Protein AF-A0A954E2F3-F1 (afdb_monomer_lite)

Structure (mmCIF, N/CA/C/O backbone):
data_AF-A0A954E2F3-F1
#
_entry.id   AF-A0A954E2F3-F1
#
loop_
_atom_site.group_PDB
_atom_site.id
_atom_site.type_symbol
_atom_site.label_atom_id
_atom_site.label_alt_id
_atom_site.label_comp_id
_atom_site.label_asym_id
_atom_site.label_entity_id
_atom_site.label_seq_id
_atom_site.pdbx_PDB_ins_code
_atom_site.Cartn_x
_atom_site.Cartn_y
_atom_site.Cartn_z
_atom_site.occupancy
_atom_site.B_iso_or_equiv
_atom_site.auth_seq_id
_atom_site.auth_comp_id
_atom_site.auth_asym_id
_atom_site.auth_atom_id
_atom_site.pdbx_PDB_model_num
ATOM 1 N N . ASN A 1 1 ? -4.431 -24.318 -11.309 1.00 38.25 1 ASN A N 1
ATOM 2 C CA . ASN A 1 1 ? -3.024 -23.870 -11.314 1.00 38.25 1 ASN A CA 1
ATOM 3 C C . ASN A 1 1 ? -2.974 -22.423 -11.739 1.00 38.25 1 ASN A C 1
ATOM 5 O O . ASN A 1 1 ? -2.945 -22.189 -12.934 1.00 38.25 1 ASN A O 1
ATOM 9 N N . THR A 1 2 ? -3.022 -21.477 -10.806 1.00 46.78 2 THR A N 1
ATOM 10 C CA . THR A 1 2 ? -2.783 -20.052 -11.111 1.00 46.78 2 THR A CA 1
ATOM 11 C C . THR A 1 2 ? -2.118 -19.371 -9.910 1.00 46.78 2 THR A C 1
ATOM 13 O O . THR A 1 2 ? -2.539 -18.308 -9.460 1.00 46.78 2 THR A O 1
ATOM 16 N N . ASN A 1 3 ? -1.080 -20.014 -9.361 1.00 53.41 3 ASN A N 1
ATOM 17 C CA . ASN A 1 3 ? -0.233 -19.412 -8.327 1.00 53.41 3 ASN A CA 1
ATOM 18 C C . ASN A 1 3 ? 0.864 -18.513 -8.918 1.00 53.41 3 ASN A C 1
ATOM 20 O O . ASN A 1 3 ? 1.642 -17.950 -8.164 1.00 53.41 3 ASN A O 1
ATOM 24 N N . ASP A 1 4 ? 0.869 -18.281 -10.227 1.00 68.81 4 ASP A N 1
ATOM 25 C CA . ASP A 1 4 ? 1.948 -17.550 -10.887 1.00 68.81 4 ASP A CA 1
ATOM 26 C C . ASP A 1 4 ? 1.815 -16.028 -10.693 1.00 68.81 4 ASP A C 1
ATOM 28 O O . ASP A 1 4 ? 0.703 -15.500 -10.578 1.00 68.81 4 ASP A O 1
ATOM 32 N N . PHE A 1 5 ? 2.963 -15.349 -10.621 1.00 70.75 5 PHE A N 1
ATOM 33 C CA . PHE A 1 5 ? 3.092 -13.892 -10.566 1.00 70.75 5 PHE A CA 1
ATOM 34 C C . PHE A 1 5 ? 2.837 -13.321 -11.968 1.00 70.75 5 PHE A C 1
ATOM 36 O O . PHE A 1 5 ? 3.522 -13.671 -12.931 1.00 70.75 5 PHE A O 1
ATOM 43 N N . ASN A 1 6 ? 1.845 -12.452 -12.108 1.00 79.75 6 ASN A N 1
ATOM 44 C CA . ASN A 1 6 ? 1.405 -11.914 -13.385 1.00 79.75 6 ASN A CA 1
ATOM 45 C C . ASN A 1 6 ? 2.056 -10.563 -13.643 1.00 79.75 6 ASN A C 1
ATOM 47 O O . ASN A 1 6 ? 1.798 -9.565 -12.967 1.00 79.75 6 ASN A O 1
ATOM 51 N N . VAL A 1 7 ? 2.888 -10.530 -14.670 1.00 83.31 7 VAL A N 1
ATOM 52 C CA . VAL A 1 7 ? 3.682 -9.361 -15.009 1.00 83.31 7 VAL A CA 1
ATOM 53 C C . VAL A 1 7 ? 3.223 -8.796 -16.345 1.00 83.31 7 VAL A C 1
ATOM 55 O O . VAL A 1 7 ? 3.151 -9.513 -17.343 1.00 83.31 7 VAL A O 1
ATOM 58 N N . LEU A 1 8 ? 2.971 -7.489 -16.381 1.00 83.69 8 LEU A N 1
ATOM 59 C CA . LEU A 1 8 ? 2.796 -6.751 -17.624 1.00 83.69 8 LEU A CA 1
ATOM 60 C C . LEU A 1 8 ? 4.116 -6.084 -18.011 1.00 83.69 8 LEU A C 1
ATOM 62 O O . LEU A 1 8 ? 4.654 -5.282 -17.254 1.00 83.69 8 LEU A O 1
ATOM 66 N N . VAL A 1 9 ? 4.609 -6.362 -19.215 1.00 84.19 9 VAL A N 1
ATOM 67 C CA . VAL A 1 9 ? 5.763 -5.662 -19.793 1.00 84.19 9 VAL A CA 1
ATOM 68 C C . VAL A 1 9 ? 5.292 -4.877 -21.007 1.00 84.19 9 VAL A C 1
ATOM 70 O O . VAL A 1 9 ? 4.676 -5.452 -21.906 1.00 84.19 9 VAL A O 1
ATOM 73 N N . PHE A 1 10 ? 5.590 -3.580 -21.068 1.00 77.38 10 PHE A N 1
ATOM 74 C CA . PHE A 1 10 ? 5.336 -2.785 -22.268 1.00 77.38 10 PHE A CA 1
ATOM 75 C C . PHE A 1 10 ? 6.472 -1.795 -22.559 1.00 77.38 10 PHE A C 1
ATOM 77 O O . PHE A 1 10 ? 7.008 -1.139 -21.667 1.00 77.38 10 PHE A O 1
ATOM 84 N N . GLY A 1 11 ? 6.862 -1.711 -23.834 1.00 67.75 11 GLY A N 1
ATOM 85 C CA . GLY A 1 11 ? 7.946 -0.844 -24.304 1.00 67.75 11 GLY A CA 1
ATOM 86 C C . GLY A 1 11 ? 7.536 0.630 -24.344 1.00 67.75 11 GLY A C 1
ATOM 87 O O . GLY A 1 11 ? 6.420 0.958 -24.750 1.00 67.75 11 GLY A O 1
ATOM 88 N N . GLY A 1 12 ? 8.436 1.515 -23.910 1.00 63.62 12 GLY A N 1
ATOM 89 C CA . GLY A 1 12 ? 8.211 2.956 -23.843 1.00 63.62 12 GLY A CA 1
ATOM 90 C C . GLY A 1 12 ? 8.753 3.692 -25.066 1.00 63.62 12 GLY A C 1
ATOM 91 O O . GLY A 1 12 ? 9.952 3.877 -25.196 1.00 63.62 12 GLY A O 1
ATOM 92 N N . ALA A 1 13 ? 7.844 4.149 -25.920 1.00 50.94 13 ALA A N 1
ATOM 93 C CA . ALA A 1 13 ? 7.972 5.393 -26.677 1.00 50.94 13 ALA A CA 1
ATOM 94 C C . ALA A 1 13 ? 6.573 6.023 -26.709 1.00 50.94 13 ALA A C 1
ATOM 96 O O . ALA A 1 13 ? 5.940 6.127 -27.753 1.00 50.94 13 ALA A O 1
ATOM 97 N N . ASN A 1 14 ? 6.013 6.304 -25.532 1.00 51.25 14 ASN A N 1
ATOM 98 C CA . ASN A 1 14 ? 4.706 6.939 -25.420 1.00 51.25 14 ASN A CA 1
ATOM 99 C C . ASN A 1 14 ? 4.812 8.088 -24.427 1.00 51.25 14 ASN A C 1
ATOM 101 O O . ASN A 1 14 ? 4.549 7.926 -23.240 1.00 51.25 14 ASN A O 1
ATOM 105 N N . GLU A 1 15 ? 5.133 9.263 -24.961 1.00 46.91 15 GLU A N 1
ATOM 106 C CA . GLU A 1 15 ? 5.152 10.550 -24.255 1.00 46.91 15 GLU A CA 1
ATOM 107 C C . GLU A 1 15 ? 3.778 10.929 -23.644 1.00 46.91 15 GLU A C 1
ATOM 109 O O . GLU A 1 15 ? 3.671 11.912 -22.917 1.00 46.91 15 GLU A O 1
ATOM 114 N N . TYR A 1 16 ? 2.715 10.151 -23.910 1.00 50.94 16 TYR A N 1
ATOM 115 C CA . TYR A 1 16 ? 1.328 10.481 -23.565 1.00 50.94 16 TYR A CA 1
ATOM 116 C C . TYR A 1 16 ? 0.477 9.269 -23.148 1.00 50.94 16 TYR A C 1
ATOM 118 O O . TYR A 1 16 ? -0.639 9.102 -23.646 1.00 50.94 16 TYR A O 1
ATOM 126 N N . TYR A 1 17 ? 0.939 8.405 -22.237 1.00 59.00 17 TYR A N 1
ATOM 127 C CA . TYR A 1 17 ? -0.017 7.488 -21.601 1.00 59.00 17 TYR A CA 1
ATOM 128 C C . TYR A 1 17 ? -0.727 8.197 -20.439 1.00 59.00 17 TYR A C 1
ATOM 130 O O . TYR A 1 17 ? -0.110 8.723 -19.512 1.00 59.00 17 TYR A O 1
ATOM 138 N N . ASN A 1 18 ? -2.058 8.238 -20.502 1.00 68.56 18 ASN A N 1
ATOM 139 C CA . ASN A 1 18 ? -2.876 8.742 -19.407 1.00 68.56 18 ASN A CA 1
ATOM 140 C C . ASN A 1 18 ? -2.834 7.712 -18.265 1.00 68.56 18 ASN A C 1
ATOM 142 O O . ASN A 1 18 ? -3.425 6.635 -18.380 1.00 68.56 18 ASN A O 1
ATOM 146 N N . ARG A 1 19 ? -2.115 8.041 -17.182 1.00 69.75 19 ARG A N 1
ATOM 147 C CA . ARG A 1 19 ? -1.955 7.184 -15.993 1.00 69.75 19 ARG A CA 1
ATOM 148 C C . ARG A 1 19 ? -3.298 6.713 -15.438 1.00 69.75 19 ARG A C 1
ATOM 150 O O . ARG A 1 19 ? -3.436 5.532 -15.146 1.00 69.75 19 ARG A O 1
ATOM 157 N N . THR A 1 20 ? -4.297 7.592 -15.380 1.00 67.06 20 THR A N 1
ATOM 158 C CA . THR A 1 20 ? -5.649 7.264 -14.910 1.00 67.06 20 THR A CA 1
ATOM 159 C C . THR A 1 20 ? -6.285 6.170 -15.761 1.00 67.06 20 THR A C 1
ATOM 161 O O . THR A 1 20 ? -6.783 5.189 -15.221 1.00 67.06 20 THR A O 1
ATOM 164 N N . ASN A 1 21 ? -6.192 6.270 -17.090 1.00 73.69 21 ASN A N 1
ATOM 165 C CA . ASN A 1 21 ? -6.750 5.254 -17.989 1.00 73.69 21 ASN A CA 1
ATOM 166 C C . ASN A 1 21 ? -6.017 3.912 -17.879 1.00 73.69 21 ASN A C 1
ATOM 168 O O . ASN A 1 21 ? -6.656 2.863 -17.923 1.00 73.69 21 ASN A O 1
ATOM 172 N N . LEU A 1 22 ? -4.686 3.937 -17.733 1.00 74.88 22 LEU A N 1
ATOM 173 C CA . LEU A 1 22 ? -3.906 2.721 -17.504 1.00 74.88 22 LEU A CA 1
ATOM 174 C C . LEU A 1 22 ? -4.331 2.055 -16.191 1.00 74.88 22 LEU A C 1
ATOM 176 O O . LEU A 1 22 ? -4.542 0.848 -16.155 1.00 74.88 22 LEU A O 1
ATOM 180 N N . TYR A 1 23 ? -4.486 2.833 -15.120 1.00 73.25 23 TYR A N 1
ATOM 181 C CA . TYR A 1 23 ? -4.846 2.299 -13.809 1.00 73.25 23 TYR A CA 1
ATOM 182 C C . TYR A 1 23 ? -6.263 1.729 -13.805 1.00 73.25 23 TYR A C 1
ATOM 184 O O . TYR A 1 23 ? -6.451 0.616 -13.323 1.00 73.25 23 TYR A O 1
ATOM 192 N N . GLU A 1 24 ? -7.228 2.435 -14.396 1.00 67.31 24 GLU A N 1
ATOM 193 C CA . GLU A 1 24 ? -8.601 1.944 -14.559 1.00 67.31 24 GLU A CA 1
ATOM 194 C C . GLU A 1 24 ? -8.652 0.647 -15.371 1.00 67.31 24 GLU A C 1
ATOM 196 O O . GLU A 1 24 ? -9.342 -0.293 -14.988 1.00 67.31 24 GLU A O 1
ATOM 201 N N . TRP A 1 25 ? -7.871 0.539 -16.449 1.00 76.69 25 TRP A N 1
ATOM 202 C CA . TRP A 1 25 ? -7.800 -0.696 -17.231 1.00 76.69 25 TRP A CA 1
ATOM 203 C C . TRP A 1 25 ? -7.189 -1.867 -16.443 1.00 76.69 25 TRP A C 1
ATOM 205 O O . TRP A 1 25 ? -7.654 -2.998 -16.561 1.00 76.69 25 TRP A O 1
ATOM 215 N N . MET A 1 26 ? -6.173 -1.612 -15.612 1.00 73.06 26 MET A N 1
ATOM 216 C CA . MET A 1 26 ? -5.510 -2.650 -14.808 1.00 73.06 26 MET A CA 1
ATOM 217 C C . MET A 1 26 ? -6.286 -3.065 -13.554 1.00 73.06 26 MET A C 1
ATOM 219 O O . MET A 1 26 ? -5.936 -4.069 -12.932 1.00 73.06 26 MET A O 1
ATOM 223 N N . LYS A 1 27 ? -7.307 -2.304 -13.154 1.00 67.44 27 LYS A N 1
ATOM 224 C CA . LYS A 1 27 ? -8.058 -2.508 -11.911 1.00 67.44 27 LYS A CA 1
ATOM 225 C C . LYS A 1 27 ? -8.542 -3.950 -11.744 1.00 67.44 27 LYS A C 1
ATOM 227 O O . LYS A 1 27 ? -8.284 -4.555 -10.700 1.00 67.44 27 LYS A O 1
ATOM 232 N N . ASP A 1 28 ? -9.175 -4.482 -12.787 1.00 65.69 28 ASP A N 1
ATOM 233 C CA . ASP A 1 28 ? -9.832 -5.796 -12.792 1.00 65.69 28 ASP A CA 1
ATOM 234 C C . ASP A 1 28 ? -8.958 -6.902 -13.410 1.00 65.69 28 ASP A C 1
ATOM 236 O O . ASP A 1 28 ? -9.393 -8.044 -13.563 1.00 65.69 28 ASP A O 1
ATOM 240 N N . LEU A 1 29 ? -7.717 -6.573 -13.779 1.00 72.69 29 LEU A N 1
ATOM 241 C CA . LEU A 1 29 ? -6.767 -7.537 -14.314 1.00 72.69 29 LEU A CA 1
ATOM 242 C C . LEU A 1 29 ? -5.902 -8.103 -13.182 1.00 72.69 29 LEU A C 1
ATOM 244 O O . LEU A 1 29 ? -5.481 -7.351 -12.294 1.00 72.69 29 LEU A O 1
ATOM 248 N N . PRO A 1 30 ? -5.580 -9.409 -13.216 1.00 73.94 30 PRO A N 1
ATOM 249 C CA . PRO A 1 30 ? -4.632 -10.005 -12.289 1.00 73.94 30 PRO A CA 1
ATOM 250 C C . PRO A 1 30 ? -3.226 -9.577 -12.714 1.00 73.94 30 PRO A C 1
ATOM 252 O O . PRO A 1 30 ? -2.525 -10.338 -13.358 1.00 73.94 30 PRO A O 1
ATOM 255 N N . ILE A 1 31 ? -2.850 -8.321 -12.473 1.00 78.94 31 ILE A N 1
ATOM 256 C CA . ILE A 1 31 ? -1.510 -7.792 -12.752 1.00 78.94 31 ILE A CA 1
ATOM 257 C C . ILE A 1 31 ? -0.865 -7.444 -11.413 1.00 78.94 31 ILE A C 1
ATOM 259 O O . ILE A 1 31 ? -1.336 -6.560 -10.685 1.00 78.94 31 ILE A O 1
ATOM 263 N N . ASP A 1 32 ? 0.217 -8.157 -11.118 1.00 75.00 32 ASP A N 1
ATOM 264 C CA . ASP A 1 32 ? 0.984 -8.085 -9.879 1.00 75.00 32 ASP A CA 1
ATOM 265 C C . ASP A 1 32 ? 2.138 -7.077 -9.977 1.00 75.00 32 ASP A C 1
ATOM 267 O O . ASP A 1 32 ? 2.502 -6.458 -8.983 1.00 75.00 32 ASP A O 1
ATOM 271 N N . ALA A 1 33 ? 2.692 -6.868 -11.174 1.00 82.12 33 ALA A N 1
ATOM 272 C CA . ALA A 1 33 ? 3.745 -5.886 -11.430 1.00 82.12 33 ALA A CA 1
ATOM 273 C C . ALA A 1 33 ? 3.731 -5.408 -12.885 1.00 82.12 33 ALA A C 1
ATOM 275 O O . ALA A 1 33 ? 3.320 -6.133 -13.797 1.00 82.12 33 ALA A O 1
ATOM 276 N N . VAL A 1 34 ? 4.216 -4.187 -13.106 1.00 81.75 34 VAL A N 1
ATOM 277 C CA . VAL A 1 34 ? 4.298 -3.573 -14.432 1.00 81.75 34 VAL A CA 1
ATOM 278 C C . VAL A 1 34 ? 5.715 -3.082 -14.704 1.00 81.75 34 VAL A C 1
ATOM 280 O O . VAL A 1 34 ? 6.250 -2.291 -13.934 1.00 81.75 34 VAL A O 1
ATOM 283 N N . PHE A 1 35 ? 6.299 -3.483 -15.830 1.00 83.25 35 PHE A N 1
ATOM 284 C CA . PHE A 1 35 ? 7.598 -2.998 -16.297 1.00 83.25 35 PHE A CA 1
ATOM 285 C C . PHE A 1 35 ? 7.434 -2.125 -17.534 1.00 83.25 35 PHE A C 1
ATOM 287 O O . PHE A 1 35 ? 6.847 -2.542 -18.537 1.00 83.25 35 PHE A O 1
ATOM 294 N N . ASN A 1 36 ? 7.987 -0.919 -17.458 1.00 78.94 36 ASN A N 1
ATOM 295 C CA . ASN A 1 36 ? 7.998 0.053 -18.533 1.00 78.94 36 ASN A CA 1
ATOM 296 C C . ASN A 1 36 ? 9.434 0.472 -18.879 1.00 78.94 36 ASN A C 1
ATOM 298 O O . ASN A 1 36 ? 10.250 0.690 -17.989 1.00 78.94 36 ASN A O 1
ATOM 302 N N . GLY A 1 37 ? 9.725 0.587 -20.176 1.00 72.81 37 GLY A N 1
ATOM 303 C CA . GLY A 1 37 ? 11.060 0.918 -20.689 1.00 72.81 37 GLY A CA 1
ATOM 304 C C . GLY A 1 37 ? 11.349 2.404 -20.936 1.00 72.81 37 GLY A C 1
ATOM 305 O O . GLY A 1 37 ? 12.390 2.700 -21.515 1.00 72.81 37 GLY A O 1
ATOM 306 N N . ASP A 1 38 ? 10.457 3.337 -20.580 1.00 69.19 38 ASP A N 1
ATOM 307 C CA . ASP A 1 38 ? 10.681 4.776 -20.798 1.00 69.19 38 ASP A CA 1
ATOM 308 C C . ASP A 1 38 ? 11.810 5.294 -19.896 1.00 69.19 38 ASP A C 1
ATOM 310 O O . ASP A 1 38 ? 11.746 5.250 -18.666 1.00 69.19 38 ASP A O 1
ATOM 314 N N . GLY A 1 39 ? 12.869 5.770 -20.545 1.00 53.81 39 GLY A N 1
ATOM 315 C CA . GLY A 1 39 ? 14.128 6.155 -19.932 1.00 53.81 39 GLY A CA 1
ATOM 316 C C . GLY A 1 39 ? 14.271 7.592 -19.475 1.00 53.81 39 GLY A C 1
ATOM 317 O O . GLY A 1 39 ? 15.346 7.984 -19.016 1.00 53.81 39 GLY A O 1
ATOM 318 N N . SER A 1 40 ? 13.209 8.384 -19.580 1.00 54.97 40 SER A N 1
ATOM 319 C CA . SER A 1 40 ? 13.190 9.740 -19.031 1.00 54.97 40 SER A CA 1
ATOM 320 C C . SER A 1 40 ? 13.130 9.756 -17.494 1.00 54.97 40 SER A C 1
ATOM 322 O O . SER A 1 40 ? 13.556 10.733 -16.871 1.00 54.97 40 SER A O 1
ATOM 324 N N . GLN A 1 41 ? 12.676 8.665 -16.862 1.00 53.59 41 GLN A N 1
ATOM 325 C CA . GLN A 1 41 ? 12.594 8.523 -15.405 1.00 53.59 41 GLN A CA 1
ATOM 326 C C . GLN A 1 41 ? 13.730 7.643 -14.877 1.00 53.59 41 GLN A C 1
ATOM 328 O O . GLN A 1 41 ? 13.620 6.427 -14.768 1.00 53.59 41 GLN A O 1
ATOM 333 N N . LYS A 1 42 ? 14.854 8.283 -14.548 1.00 53.09 42 LYS A N 1
ATOM 334 C CA . LYS A 1 42 ? 16.027 7.624 -13.963 1.00 53.09 42 LYS A CA 1
ATOM 335 C C . LYS A 1 42 ? 15.687 7.021 -12.596 1.00 53.09 42 LYS A C 1
ATOM 337 O O . LYS A 1 42 ? 15.271 7.761 -11.715 1.00 53.09 42 LYS A O 1
ATOM 342 N N . HIS A 1 43 ? 15.946 5.724 -12.424 1.00 54.38 43 HIS A N 1
ATOM 343 C CA . HIS A 1 43 ? 16.315 5.066 -11.157 1.00 54.38 43 HIS A CA 1
ATOM 344 C C . HIS A 1 43 ? 15.575 5.524 -9.882 1.00 54.38 43 HIS A C 1
ATOM 346 O O . HIS A 1 43 ? 16.204 5.754 -8.850 1.00 54.38 43 HIS A O 1
ATOM 352 N N . ASN A 1 44 ? 14.252 5.657 -9.947 1.00 60.84 44 ASN A N 1
ATOM 353 C CA . ASN A 1 44 ? 13.422 6.004 -8.796 1.00 60.84 44 ASN A CA 1
ATOM 354 C C . ASN A 1 44 ? 12.772 4.752 -8.193 1.00 60.84 44 ASN A C 1
ATOM 356 O O . ASN A 1 44 ? 12.699 3.702 -8.832 1.00 60.84 44 ASN A O 1
ATOM 360 N N . GLU A 1 45 ? 12.274 4.880 -6.962 1.00 64.38 45 GLU A N 1
ATOM 361 C CA . GLU A 1 45 ? 11.327 3.917 -6.390 1.00 64.38 45 GLU A CA 1
ATOM 362 C C . GLU A 1 45 ? 10.160 3.665 -7.368 1.00 64.38 45 GLU A C 1
ATOM 364 O O . GLU A 1 45 ? 9.746 4.593 -8.075 1.00 64.38 45 GLU A O 1
ATOM 369 N N . PRO A 1 46 ? 9.611 2.437 -7.423 1.00 71.56 46 PRO A N 1
ATOM 370 C CA . PRO A 1 46 ? 8.475 2.134 -8.281 1.00 71.56 46 PRO A CA 1
ATOM 371 C C . PRO A 1 46 ? 7.286 3.030 -7.937 1.00 71.56 46 PRO A C 1
ATOM 373 O O . PRO A 1 46 ? 6.969 3.255 -6.767 1.00 71.56 46 PRO A O 1
ATOM 376 N N . VAL A 1 47 ? 6.581 3.494 -8.967 1.00 73.81 47 VAL A N 1
ATOM 377 C CA . VAL A 1 47 ? 5.303 4.183 -8.773 1.00 73.81 47 VAL A CA 1
ATOM 378 C C . VAL A 1 47 ? 4.266 3.122 -8.442 1.00 73.81 47 VAL A C 1
ATOM 380 O O . VAL A 1 47 ? 4.042 2.210 -9.232 1.00 73.81 47 VAL A O 1
ATOM 383 N N . VAL A 1 48 ? 3.625 3.222 -7.284 1.00 69.25 48 VAL A N 1
ATOM 384 C CA . VAL A 1 48 ? 2.549 2.303 -6.902 1.00 69.25 48 VAL A CA 1
ATOM 385 C C . VAL A 1 48 ? 1.226 2.921 -7.331 1.00 69.25 48 VAL A C 1
ATOM 387 O O . VAL A 1 48 ? 0.925 4.056 -6.970 1.00 69.25 48 VAL A O 1
ATOM 390 N N . ASN A 1 49 ? 0.437 2.205 -8.132 1.00 67.12 49 ASN A N 1
ATOM 391 C CA . ASN A 1 49 ? -0.871 2.712 -8.536 1.00 67.12 49 ASN A CA 1
ATOM 392 C C . ASN A 1 49 ? -1.871 2.701 -7.360 1.00 67.12 49 ASN A C 1
ATOM 394 O O . ASN A 1 49 ? -1.649 2.085 -6.316 1.00 67.12 49 ASN A O 1
ATOM 398 N N . ALA A 1 50 ? -3.032 3.323 -7.572 1.00 60.72 50 ALA A N 1
ATOM 399 C CA . ALA A 1 50 ? -4.141 3.355 -6.614 1.00 60.72 50 ALA A CA 1
ATOM 400 C C . ALA A 1 50 ? -4.579 1.955 -6.116 1.00 60.72 50 ALA A C 1
ATOM 402 O O . ALA A 1 50 ? -5.119 1.810 -5.019 1.00 60.72 50 ALA A O 1
ATOM 403 N N . PHE A 1 51 ? -4.302 0.911 -6.901 1.00 63.09 51 PHE A N 1
ATOM 404 C CA . PHE A 1 51 ? -4.665 -0.475 -6.626 1.00 63.09 51 PHE A CA 1
ATOM 405 C C . PHE A 1 51 ? -3.542 -1.309 -5.985 1.00 63.09 51 PHE A C 1
ATOM 407 O O . PHE A 1 51 ? -3.757 -2.491 -5.721 1.00 63.09 51 PHE A O 1
ATOM 414 N N . GLY A 1 52 ? -2.385 -0.710 -5.686 1.00 65.94 52 GLY A N 1
ATOM 415 C CA . GLY A 1 52 ? -1.247 -1.380 -5.053 1.00 65.94 52 GLY A CA 1
ATOM 416 C C . GLY A 1 52 ? -0.294 -2.090 -6.022 1.00 65.94 52 GLY A C 1
ATOM 417 O O . GLY A 1 52 ? 0.669 -2.701 -5.570 1.00 65.94 52 GLY A O 1
ATOM 418 N N . THR A 1 53 ? -0.519 -2.004 -7.336 1.00 74.19 53 THR A N 1
ATOM 419 C CA . THR A 1 53 ? 0.381 -2.576 -8.346 1.00 74.19 53 THR A CA 1
ATOM 420 C C . THR A 1 53 ? 1.592 -1.651 -8.548 1.00 74.19 53 THR A C 1
ATOM 422 O O . THR A 1 53 ? 1.403 -0.492 -8.940 1.00 74.19 53 THR A O 1
ATOM 425 N N . PRO A 1 54 ? 2.828 -2.127 -8.313 1.00 75.75 54 PRO A N 1
ATOM 426 C CA . PRO A 1 54 ? 4.045 -1.375 -8.585 1.00 75.75 54 PRO A CA 1
ATOM 427 C C . PRO A 1 54 ? 4.326 -1.283 -10.091 1.00 75.75 54 PRO A C 1
ATOM 429 O O . PRO A 1 54 ? 4.166 -2.252 -10.841 1.00 75.75 54 PRO A O 1
ATOM 432 N N . ILE A 1 55 ? 4.790 -0.112 -10.516 1.00 79.94 55 ILE A N 1
ATOM 433 C CA . ILE A 1 55 ? 5.203 0.193 -11.883 1.00 79.94 55 ILE A CA 1
ATOM 434 C C . ILE A 1 55 ? 6.670 0.607 -11.862 1.00 79.94 55 ILE A C 1
ATOM 436 O O . ILE A 1 55 ? 7.037 1.647 -11.308 1.00 79.94 55 ILE A O 1
ATOM 440 N N . PHE A 1 56 ? 7.503 -0.218 -12.483 1.00 79.94 56 PHE A N 1
ATOM 441 C CA . PHE A 1 56 ? 8.938 -0.014 -12.596 1.00 79.94 56 PHE A CA 1
ATOM 442 C C . 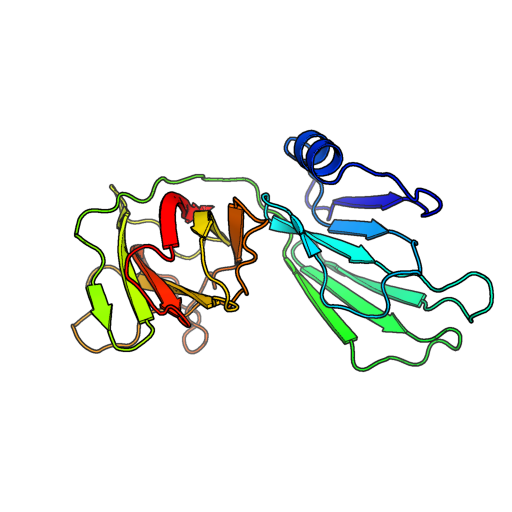PHE A 1 56 ? 9.253 0.649 -13.930 1.00 79.94 56 PHE A C 1
ATOM 444 O O . PHE A 1 56 ? 8.941 0.105 -14.991 1.00 79.94 56 PHE A O 1
ATOM 451 N N . PHE A 1 57 ? 9.913 1.800 -13.868 1.00 77.88 57 PHE A N 1
ATOM 452 C CA . PHE A 1 57 ? 10.467 2.474 -15.037 1.00 77.88 57 PHE A CA 1
ATOM 453 C C . PHE A 1 57 ? 11.931 2.069 -15.160 1.00 77.88 57 PHE A C 1
ATOM 455 O O . PHE A 1 57 ? 12.809 2.601 -14.483 1.00 77.88 57 PHE A O 1
ATOM 462 N N . VAL A 1 58 ? 12.171 1.050 -15.980 1.00 74.38 58 VAL A N 1
ATOM 463 C CA . VAL A 1 58 ? 13.490 0.473 -16.231 1.00 74.38 58 VAL A CA 1
ATOM 464 C C . VAL A 1 58 ? 13.888 0.829 -17.653 1.00 74.38 58 VAL A C 1
ATOM 466 O O . VAL A 1 58 ? 13.798 0.026 -18.578 1.00 74.38 58 VAL A O 1
ATOM 469 N N . GLY A 1 59 ? 14.273 2.086 -17.830 1.00 71.25 59 GLY A N 1
ATOM 470 C CA . GLY A 1 59 ? 14.669 2.639 -19.113 1.00 71.25 59 GLY A CA 1
ATOM 471 C C . GLY A 1 59 ? 15.840 3.593 -18.968 1.00 71.25 59 GLY A C 1
ATOM 472 O O . GLY A 1 59 ? 16.244 3.970 -17.869 1.00 71.25 59 GLY A O 1
ATOM 473 N N . THR A 1 60 ? 16.368 4.021 -20.105 1.00 65.81 60 THR A N 1
ATOM 474 C CA . THR A 1 60 ? 17.341 5.109 -20.186 1.00 65.81 60 THR A CA 1
ATOM 475 C C . THR A 1 60 ? 17.158 5.876 -21.499 1.00 65.81 60 THR A C 1
ATOM 477 O O . THR A 1 60 ? 16.519 5.356 -22.412 1.00 65.81 60 THR A O 1
ATOM 480 N N . ALA A 1 61 ? 17.635 7.120 -21.573 1.00 64.81 61 ALA A N 1
ATOM 481 C CA . ALA A 1 61 ? 17.596 7.906 -22.807 1.00 64.81 61 ALA A CA 1
ATOM 482 C C . ALA A 1 61 ? 18.333 7.183 -23.953 1.00 64.81 61 ALA A C 1
ATOM 484 O O . ALA A 1 61 ? 19.254 6.405 -23.689 1.00 64.81 61 ALA A O 1
ATOM 485 N N . ASP A 1 62 ? 17.938 7.471 -25.200 1.00 61.72 62 ASP A N 1
ATOM 486 C CA . ASP A 1 62 ? 18.360 6.789 -26.442 1.00 61.72 62 ASP A CA 1
ATOM 487 C C . ASP A 1 62 ? 19.888 6.688 -26.665 1.00 61.72 62 ASP A C 1
ATOM 489 O O . ASP A 1 62 ? 20.343 5.947 -27.536 1.00 61.72 62 ASP A O 1
ATOM 493 N N . ASP A 1 63 ? 20.697 7.421 -25.900 1.00 64.31 63 ASP A N 1
ATOM 494 C CA . ASP A 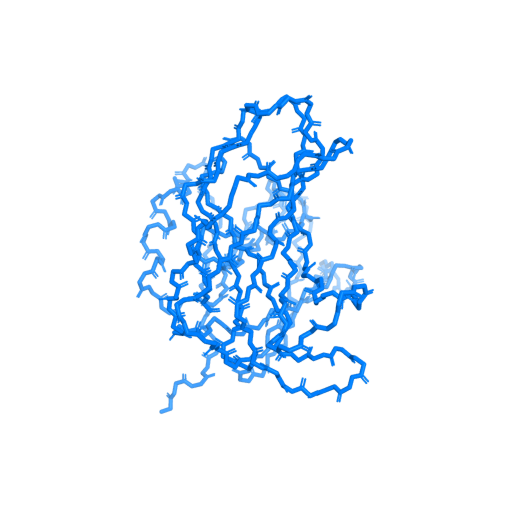1 63 ? 22.154 7.517 -26.020 1.00 64.31 63 ASP A CA 1
ATOM 495 C C . ASP A 1 63 ? 22.941 6.888 -24.854 1.00 64.31 63 ASP A C 1
ATOM 497 O O . ASP A 1 63 ? 24.172 6.965 -24.821 1.00 64.31 63 ASP A O 1
ATOM 501 N N . GLN A 1 64 ? 22.265 6.252 -23.899 1.00 68.75 64 GLN A N 1
ATOM 502 C CA . GLN A 1 64 ? 22.883 5.655 -22.714 1.00 68.75 64 GLN A CA 1
ATOM 503 C C . GLN A 1 64 ? 22.767 4.121 -22.718 1.00 68.75 64 GLN A C 1
ATOM 505 O O . GLN A 1 64 ? 21.798 3.569 -23.241 1.00 68.75 64 GLN A O 1
ATOM 510 N N . PRO A 1 65 ? 23.717 3.401 -22.097 1.00 72.12 65 PRO A N 1
ATOM 511 C CA . PRO A 1 65 ? 23.631 1.951 -21.976 1.00 72.12 65 PRO A CA 1
ATOM 512 C C . PRO A 1 65 ? 22.382 1.517 -21.196 1.00 72.12 65 PRO A C 1
ATOM 514 O O . PRO A 1 65 ? 22.168 1.965 -20.068 1.00 72.12 65 PRO A O 1
ATOM 517 N N . HIS A 1 66 ? 21.572 0.628 -21.779 1.00 74.00 66 HIS A N 1
ATOM 518 C CA . HIS A 1 66 ? 20.347 0.151 -21.136 1.00 74.00 66 HIS A CA 1
ATOM 519 C C . HIS A 1 66 ? 20.656 -0.647 -19.863 1.00 74.00 66 HIS A C 1
ATOM 521 O O . HIS A 1 66 ? 21.450 -1.592 -19.925 1.00 74.00 66 HIS A O 1
ATOM 527 N N . PRO A 1 67 ? 20.037 -0.307 -18.717 1.00 75.62 67 PRO A N 1
ATOM 528 C CA . PRO A 1 67 ? 20.136 -1.143 -17.534 1.00 75.62 67 PRO A CA 1
ATOM 529 C C . PRO A 1 67 ? 19.413 -2.473 -17.772 1.00 75.62 67 PRO A C 1
ATOM 531 O O . PRO A 1 67 ? 18.493 -2.567 -18.588 1.00 75.62 67 PRO A O 1
ATOM 534 N N . LEU A 1 68 ? 19.818 -3.503 -17.037 1.00 77.06 68 LEU A N 1
ATOM 535 C CA . LEU A 1 68 ? 19.158 -4.803 -17.041 1.00 77.06 68 LEU A CA 1
ATOM 536 C C . LEU A 1 68 ? 18.358 -4.949 -15.753 1.00 77.06 68 LEU A C 1
ATOM 538 O O . LEU A 1 68 ? 18.834 -4.598 -14.678 1.00 77.06 68 LEU A O 1
ATOM 542 N N . LEU A 1 69 ? 17.157 -5.510 -15.841 1.00 78.94 69 LEU A N 1
ATOM 543 C CA . LEU A 1 69 ? 16.434 -5.935 -14.653 1.00 78.94 69 LEU A CA 1
ATOM 544 C C . LEU A 1 69 ? 16.632 -7.431 -14.452 1.00 78.94 69 LEU A C 1
ATOM 546 O O . LEU A 1 69 ? 16.214 -8.236 -15.285 1.00 78.94 69 LEU A O 1
ATOM 550 N N . TYR A 1 70 ? 17.262 -7.796 -13.345 1.00 81.25 70 TYR A N 1
ATOM 551 C CA . TYR A 1 70 ? 17.325 -9.174 -12.897 1.00 81.25 70 TYR A CA 1
ATOM 552 C C . TYR A 1 70 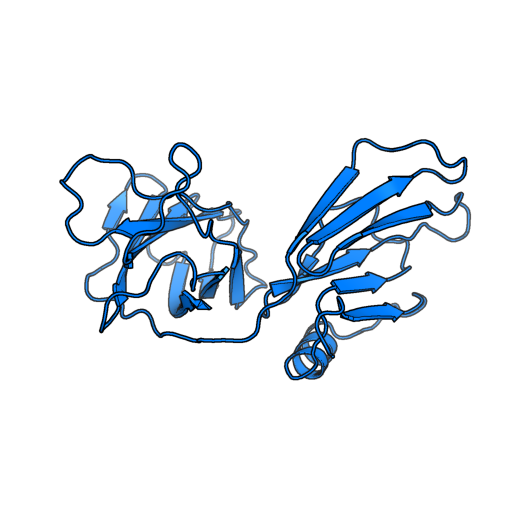? 16.100 -9.479 -12.040 1.00 81.25 70 TYR A C 1
ATOM 554 O O . TYR A 1 70 ? 15.809 -8.751 -11.093 1.00 81.25 70 TYR A O 1
ATOM 562 N N . VAL A 1 71 ? 15.374 -10.533 -12.411 1.00 81.81 71 VAL A N 1
ATOM 563 C CA . VAL A 1 71 ? 14.095 -10.906 -11.807 1.00 81.81 71 VAL A CA 1
ATOM 564 C C . VAL A 1 71 ? 14.206 -12.308 -11.230 1.00 81.81 71 VAL A C 1
ATOM 566 O O . VAL A 1 71 ? 14.444 -13.270 -11.959 1.00 81.81 71 VAL A O 1
ATOM 569 N N . GLU A 1 72 ? 13.987 -12.420 -9.929 1.00 78.00 72 GLU A N 1
ATOM 570 C CA . GLU A 1 72 ? 13.799 -13.677 -9.215 1.00 78.00 72 GLU A CA 1
ATOM 571 C C . GLU A 1 72 ? 12.350 -13.759 -8.761 1.00 78.00 72 GLU A C 1
ATOM 573 O O . GLU A 1 72 ? 11.781 -12.767 -8.308 1.00 78.00 72 GLU A O 1
ATOM 578 N N . TYR A 1 73 ? 11.734 -14.930 -8.884 1.00 72.25 73 TYR A N 1
ATOM 579 C CA . TYR A 1 73 ? 10.365 -15.107 -8.424 1.00 72.25 73 TYR A CA 1
ATOM 580 C C . TYR A 1 73 ? 10.163 -16.460 -7.751 1.00 72.25 73 TYR A C 1
ATOM 582 O O . TYR A 1 73 ? 10.757 -17.470 -8.138 1.00 72.25 73 TYR A O 1
ATOM 590 N N . ASP A 1 74 ? 9.277 -16.456 -6.767 1.00 68.62 74 ASP A N 1
ATOM 591 C CA . ASP A 1 74 ? 8.588 -17.618 -6.230 1.00 68.62 74 ASP A CA 1
ATOM 592 C C . ASP A 1 74 ? 7.060 -17.352 -6.287 1.00 68.62 74 ASP A C 1
ATOM 594 O O . ASP A 1 74 ? 6.638 -16.287 -6.751 1.00 68.62 74 ASP A O 1
ATOM 598 N N . PRO A 1 75 ? 6.194 -18.311 -5.912 1.00 62.97 75 PRO A N 1
ATOM 599 C CA . PRO A 1 75 ? 4.740 -18.129 -5.982 1.00 62.97 75 PRO A CA 1
ATOM 600 C C . PRO A 1 75 ? 4.171 -16.933 -5.195 1.00 62.97 75 PRO A C 1
ATOM 602 O O . PRO A 1 75 ? 3.043 -16.521 -5.463 1.00 62.97 75 PRO A O 1
ATOM 605 N N . GLU A 1 76 ? 4.915 -16.393 -4.230 1.00 58.44 76 GLU A N 1
ATOM 606 C CA . GLU A 1 76 ? 4.489 -15.337 -3.307 1.00 58.44 76 GLU A CA 1
ATOM 607 C C . GLU A 1 76 ? 5.321 -14.057 -3.451 1.00 58.44 76 GLU A C 1
ATOM 609 O O . GLU A 1 76 ? 4.829 -12.980 -3.117 1.00 58.44 76 GLU A O 1
ATOM 614 N N . ILE A 1 77 ? 6.555 -14.144 -3.954 1.00 67.75 77 ILE A N 1
ATOM 615 C CA . ILE A 1 77 ? 7.540 -13.061 -3.959 1.00 67.75 77 ILE A CA 1
ATOM 616 C C . ILE A 1 77 ? 8.131 -12.856 -5.358 1.00 67.75 77 ILE A C 1
ATOM 618 O O . ILE A 1 77 ? 8.575 -13.789 -6.020 1.00 67.75 77 ILE A O 1
ATOM 622 N N . LEU A 1 78 ? 8.221 -11.592 -5.762 1.00 73.94 78 LEU A N 1
ATOM 623 C CA . LEU A 1 78 ? 8.982 -11.083 -6.893 1.00 73.94 78 LEU A CA 1
ATOM 624 C C . LEU A 1 78 ? 10.123 -10.206 -6.365 1.00 73.94 78 LEU A C 1
ATOM 626 O O . LEU A 1 78 ? 9.899 -9.137 -5.799 1.00 73.94 78 LEU A O 1
ATOM 630 N N . SER A 1 79 ? 11.350 -10.666 -6.557 1.00 77.00 79 SER A N 1
ATOM 631 C CA . SER A 1 79 ? 12.595 -9.983 -6.221 1.00 77.00 79 SER A CA 1
ATOM 632 C C . SER A 1 79 ? 13.206 -9.398 -7.493 1.00 77.00 79 SER A C 1
ATOM 634 O O . SER A 1 79 ? 13.302 -10.061 -8.526 1.00 77.00 79 SER A O 1
ATOM 636 N N . LEU A 1 80 ? 13.584 -8.126 -7.441 1.00 79.31 80 LEU A N 1
ATOM 637 C CA . LEU A 1 80 ? 14.019 -7.344 -8.586 1.00 79.31 80 LEU A CA 1
ATOM 638 C C . LEU A 1 80 ? 15.312 -6.629 -8.233 1.00 79.31 80 LEU A C 1
ATOM 640 O O . LEU A 1 80 ? 15.342 -5.823 -7.308 1.00 79.31 80 LEU A O 1
ATOM 644 N N . SER A 1 81 ? 16.364 -6.877 -8.998 1.00 80.12 81 SER A N 1
ATOM 645 C CA . SER A 1 81 ? 17.644 -6.191 -8.852 1.00 80.12 81 SER A CA 1
ATOM 646 C C . SER A 1 81 ? 17.959 -5.458 -10.138 1.00 80.12 81 SER A C 1
ATOM 648 O O . SER A 1 81 ? 17.978 -6.052 -11.218 1.00 80.12 81 SER A O 1
ATOM 650 N N . LEU A 1 82 ? 18.220 -4.160 -10.032 1.00 78.88 82 LEU A N 1
ATOM 651 C CA . LEU A 1 82 ? 18.660 -3.396 -11.184 1.00 78.88 82 LEU A CA 1
ATOM 652 C C . LEU A 1 82 ? 20.160 -3.608 -11.381 1.00 78.88 82 LEU A C 1
ATOM 654 O O . LEU A 1 82 ? 20.959 -3.339 -10.480 1.00 78.88 82 LEU A O 1
ATOM 658 N N . LEU A 1 83 ? 20.536 -4.070 -12.564 1.00 80.62 83 LEU A N 1
ATOM 659 C CA . LEU A 1 83 ? 21.916 -4.186 -12.999 1.00 80.62 83 LEU A CA 1
ATOM 660 C C . LEU A 1 83 ? 22.227 -3.083 -14.015 1.00 80.62 83 LEU A C 1
ATOM 662 O O . LEU A 1 83 ? 21.363 -2.648 -14.781 1.00 80.62 83 LEU A O 1
ATOM 666 N N . ASP A 1 84 ? 23.479 -2.648 -14.056 1.00 76.75 84 ASP A N 1
ATOM 667 C CA . ASP A 1 84 ? 23.963 -1.833 -15.163 1.00 76.75 84 ASP A CA 1
ATOM 668 C C . ASP A 1 84 ? 24.018 -2.646 -16.473 1.00 76.75 84 ASP A C 1
ATOM 670 O O . ASP A 1 84 ? 23.803 -3.861 -16.510 1.00 76.75 84 ASP A O 1
ATOM 674 N N . SER A 1 85 ? 24.338 -1.971 -17.577 1.00 75.81 85 SER A N 1
ATOM 675 C CA . SER A 1 85 ? 24.474 -2.614 -18.893 1.00 75.81 85 SER A CA 1
ATOM 676 C C . SER A 1 85 ? 25.561 -3.701 -18.975 1.00 75.81 85 SER A C 1
ATOM 678 O O . SER A 1 85 ? 25.581 -4.471 -19.933 1.00 75.81 85 SER A O 1
ATOM 680 N N . ALA A 1 86 ? 26.472 -3.764 -17.998 1.00 82.69 86 ALA A N 1
ATOM 681 C CA . ALA A 1 86 ? 27.516 -4.779 -17.887 1.00 82.69 86 ALA A CA 1
ATOM 682 C C . ALA A 1 86 ? 27.114 -5.943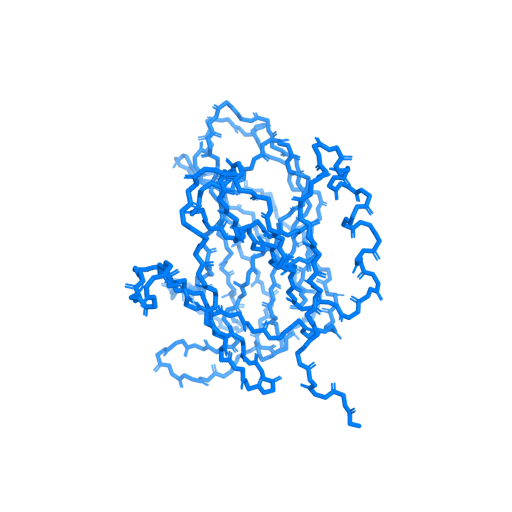 -16.958 1.00 82.69 86 ALA A C 1
ATOM 684 O O . ALA A 1 86 ? 27.882 -6.893 -16.803 1.00 82.69 86 ALA A O 1
ATOM 685 N N . GLY A 1 87 ? 25.916 -5.899 -16.364 1.00 77.50 87 GLY A N 1
ATOM 686 C CA . GLY A 1 87 ? 25.426 -6.901 -15.422 1.00 77.50 87 GLY A CA 1
ATOM 687 C C . GLY A 1 87 ? 25.919 -6.703 -13.985 1.00 77.50 87 GLY A C 1
ATOM 688 O O . GLY A 1 87 ? 25.753 -7.602 -13.162 1.00 77.50 87 GLY A O 1
ATOM 689 N N . THR A 1 88 ? 26.513 -5.555 -13.657 1.00 80.75 88 THR A N 1
ATOM 690 C CA . THR A 1 88 ? 26.898 -5.218 -12.281 1.00 80.75 88 THR A CA 1
ATOM 691 C C . THR A 1 88 ? 25.663 -4.794 -11.502 1.00 80.75 88 THR A C 1
ATOM 693 O O . THR A 1 88 ? 24.935 -3.903 -11.935 1.00 80.75 88 THR A O 1
ATOM 696 N N . ALA A 1 89 ? 25.429 -5.405 -10.340 1.00 73.56 89 ALA A N 1
ATOM 697 C CA . ALA A 1 89 ? 24.319 -5.024 -9.475 1.00 73.56 89 ALA A CA 1
ATOM 698 C C . ALA A 1 89 ? 24.472 -3.583 -8.969 1.00 73.56 89 ALA A C 1
ATOM 700 O O . ALA A 1 89 ? 25.543 -3.188 -8.506 1.00 73.56 89 ALA A O 1
ATOM 701 N N . SER A 1 90 ? 23.388 -2.817 -9.050 1.00 70.12 90 SER A N 1
ATOM 702 C CA . SER A 1 90 ? 23.251 -1.542 -8.347 1.00 70.12 90 SER A CA 1
ATOM 703 C C . SER A 1 90 ? 22.750 -1.761 -6.915 1.00 70.12 90 SER A C 1
ATOM 705 O O . SER A 1 90 ? 22.300 -2.853 -6.567 1.00 70.12 90 SER A O 1
ATOM 707 N N . ASP A 1 91 ? 22.759 -0.703 -6.101 1.00 68.19 91 ASP A N 1
ATOM 708 C CA . ASP A 1 91 ? 22.171 -0.722 -4.752 1.00 68.19 91 ASP A CA 1
ATOM 709 C C . ASP A 1 91 ? 20.626 -0.777 -4.765 1.00 68.19 91 ASP A C 1
ATOM 711 O O . ASP A 1 91 ? 19.996 -0.842 -3.709 1.00 68.19 91 ASP A O 1
ATOM 715 N N . LEU A 1 92 ? 19.996 -0.729 -5.947 1.00 68.50 92 LEU A N 1
ATOM 716 C CA . LEU A 1 92 ? 18.544 -0.755 -6.094 1.00 68.50 92 LEU A CA 1
ATOM 717 C C . LEU A 1 92 ? 18.032 -2.190 -6.205 1.00 68.50 92 LEU A C 1
ATOM 719 O O . LEU A 1 92 ? 18.254 -2.890 -7.199 1.00 68.50 92 LEU A O 1
ATOM 723 N N . HIS A 1 93 ? 17.302 -2.584 -5.167 1.00 70.69 93 HIS A N 1
ATOM 724 C CA . HIS A 1 93 ? 16.681 -3.887 -5.030 1.00 70.69 93 HIS A CA 1
ATOM 725 C C . HIS A 1 93 ? 15.259 -3.734 -4.487 1.00 70.69 93 HIS A C 1
ATOM 727 O O . HIS A 1 93 ? 15.042 -3.058 -3.478 1.00 70.69 93 HIS A O 1
ATOM 733 N N . TRP A 1 94 ? 14.295 -4.379 -5.138 1.00 73.19 94 TRP A N 1
ATOM 734 C CA . TRP A 1 94 ? 12.889 -4.340 -4.760 1.00 73.19 94 TRP A CA 1
ATOM 735 C C . TRP A 1 94 ? 12.351 -5.744 -4.533 1.00 73.19 94 TRP A C 1
ATOM 737 O O . TRP A 1 94 ? 12.577 -6.643 -5.334 1.00 73.19 94 TRP A O 1
ATOM 747 N N . ILE A 1 95 ? 11.593 -5.913 -3.454 1.00 66.44 95 ILE A N 1
ATOM 748 C CA . ILE A 1 95 ? 10.894 -7.156 -3.139 1.00 66.44 95 ILE A CA 1
ATOM 749 C C . ILE A 1 95 ? 9.406 -6.835 -3.081 1.00 66.44 95 ILE A C 1
ATOM 751 O O . ILE A 1 95 ? 8.983 -5.953 -2.328 1.00 66.44 95 ILE A O 1
ATOM 755 N N . HIS A 1 96 ? 8.623 -7.547 -3.881 1.00 68.50 96 HIS A N 1
ATOM 756 C CA . HIS A 1 96 ? 7.183 -7.383 -3.998 1.00 68.50 96 HIS A CA 1
ATOM 757 C C . HIS A 1 96 ? 6.490 -8.702 -3.737 1.00 68.50 96 HIS A C 1
ATOM 759 O O . HIS A 1 96 ? 6.866 -9.725 -4.291 1.00 68.50 96 HIS A O 1
ATOM 765 N N . THR A 1 97 ? 5.462 -8.677 -2.905 1.00 62.59 97 THR A N 1
ATOM 766 C CA . THR A 1 97 ? 4.596 -9.836 -2.727 1.00 62.59 97 THR A CA 1
ATOM 767 C C . THR A 1 97 ? 3.533 -9.859 -3.814 1.00 62.59 97 THR A C 1
ATOM 769 O O . THR A 1 97 ? 3.146 -8.805 -4.329 1.00 62.59 97 THR A O 1
ATOM 772 N N . LYS A 1 98 ? 3.046 -11.050 -4.151 1.00 66.38 98 LYS A N 1
ATOM 773 C CA . LYS A 1 98 ? 1.948 -11.227 -5.098 1.00 66.38 98 LYS A CA 1
ATOM 774 C C . LYS A 1 98 ? 0.739 -10.414 -4.637 1.00 66.38 98 LYS A C 1
ATOM 776 O O . LYS A 1 98 ? 0.458 -10.330 -3.439 1.00 66.38 98 LYS A O 1
ATOM 781 N N . ARG A 1 99 ? 0.029 -9.799 -5.582 1.00 60.72 99 ARG A N 1
ATOM 782 C CA . ARG A 1 99 ? -1.237 -9.122 -5.313 1.00 60.72 99 ARG A CA 1
ATOM 783 C C . ARG A 1 99 ? -2.278 -10.208 -5.064 1.00 60.72 99 ARG A C 1
ATOM 785 O O . ARG A 1 99 ? -2.877 -10.746 -5.992 1.00 60.72 99 ARG A O 1
ATOM 792 N N . GLU A 1 100 ? -2.493 -10.541 -3.799 1.00 56.62 100 GLU A N 1
ATOM 793 C CA . GLU A 1 100 ? -3.673 -11.306 -3.416 1.00 56.62 100 GLU A CA 1
ATOM 794 C C . GLU A 1 100 ? -4.895 -10.389 -3.512 1.00 56.62 100 GLU A C 1
ATOM 796 O O . GLU A 1 100 ? -4.870 -9.227 -3.100 1.00 56.62 100 GLU A O 1
ATOM 801 N N . VAL A 1 101 ? -5.944 -10.874 -4.170 1.00 61.34 101 VAL A N 1
ATOM 802 C CA . VAL A 1 101 ? -7.219 -10.167 -4.251 1.00 61.34 101 VAL A CA 1
ATOM 803 C C . VAL A 1 101 ? -8.178 -10.898 -3.327 1.00 61.34 101 VAL A C 1
ATOM 805 O O . VAL A 1 101 ? -8.674 -11.947 -3.721 1.00 61.34 101 VAL A O 1
ATOM 808 N N . GLU A 1 102 ? -8.369 -10.348 -2.120 1.00 56.09 102 GLU A N 1
ATOM 809 C CA . GLU A 1 102 ? -9.524 -10.419 -1.192 1.00 56.09 102 GLU A CA 1
ATOM 810 C C . GLU A 1 102 ? -9.038 -10.237 0.264 1.00 56.09 102 GLU A C 1
ATOM 812 O O . GLU A 1 102 ? -7.913 -10.636 0.537 1.00 56.09 102 GLU A O 1
ATOM 817 N N . PRO A 1 103 ? -9.843 -9.760 1.242 1.00 55.59 103 PRO A N 1
ATOM 818 C CA . PRO A 1 103 ? -11.143 -9.090 1.196 1.00 55.59 103 PRO A CA 1
ATOM 819 C C . PRO A 1 103 ? -11.041 -7.577 1.467 1.00 55.59 103 PRO A C 1
ATOM 821 O O . PRO A 1 103 ? -10.326 -7.120 2.349 1.00 55.59 103 PRO A O 1
ATOM 824 N N . ILE A 1 104 ? -11.867 -6.796 0.769 1.00 69.81 104 ILE A N 1
ATOM 825 C CA . ILE A 1 104 ? -12.008 -5.355 1.005 1.00 69.81 104 ILE A CA 1
ATOM 826 C C . ILE A 1 104 ? -12.915 -5.147 2.221 1.00 69.81 104 ILE A C 1
ATOM 828 O O . ILE A 1 104 ? -14.136 -5.277 2.105 1.00 69.81 104 ILE A O 1
ATOM 832 N N . VAL A 1 105 ? -12.345 -4.812 3.379 1.00 84.38 105 VAL A N 1
ATOM 833 C CA . VAL A 1 105 ? -13.130 -4.487 4.579 1.00 84.38 105 VAL A CA 1
ATOM 834 C C . VAL A 1 105 ? -13.062 -3.003 4.873 1.00 84.38 105 VAL A C 1
ATOM 836 O O . VAL A 1 105 ? -11.985 -2.429 5.028 1.00 84.38 105 VAL A O 1
ATOM 839 N N . PHE A 1 106 ? -14.238 -2.385 4.950 1.00 87.81 106 PHE A N 1
ATOM 840 C CA . PHE A 1 106 ? -14.368 -0.975 5.272 1.00 87.81 106 PHE A CA 1
ATOM 841 C C . PHE A 1 106 ? -13.941 -0.695 6.714 1.00 87.81 106 PHE A C 1
ATOM 843 O O . PHE A 1 106 ? -14.276 -1.425 7.646 1.00 87.81 106 PHE A O 1
ATOM 850 N N . LEU A 1 107 ? -13.219 0.406 6.876 1.00 88.38 107 LEU A N 1
ATOM 851 C CA . LEU A 1 107 ? -12.809 0.946 8.156 1.00 88.38 107 LEU A CA 1
ATOM 852 C C . LEU A 1 107 ? -13.624 2.207 8.453 1.00 88.38 107 LEU A C 1
ATOM 854 O O . LEU A 1 107 ? -13.463 3.234 7.791 1.00 88.38 107 LEU A O 1
ATOM 858 N N . GLY A 1 108 ? -14.472 2.146 9.476 1.00 87.81 108 GLY A N 1
ATOM 859 C CA . GLY A 1 108 ? -15.253 3.294 9.924 1.00 87.81 108 GLY A CA 1
ATOM 860 C C . GLY A 1 108 ? -14.417 4.246 10.772 1.00 87.81 108 GLY A C 1
ATOM 861 O O . GLY A 1 108 ? -13.772 3.825 11.733 1.00 87.81 108 GLY A O 1
ATOM 862 N N . GLN A 1 109 ? -14.460 5.543 10.472 1.00 87.38 109 GLN A N 1
ATOM 863 C CA . GLN A 1 109 ? -13.967 6.555 11.401 1.00 87.38 109 GLN A CA 1
ATOM 864 C C . GLN A 1 109 ? -14.999 6.738 12.521 1.00 87.38 109 GLN A C 1
ATOM 866 O O . GLN A 1 109 ? -16.085 7.271 12.301 1.00 87.38 109 GLN A O 1
ATOM 871 N N . THR A 1 110 ? -14.673 6.272 13.724 1.00 76.62 110 THR A N 1
ATOM 872 C CA . THR A 1 110 ? -15.606 6.283 14.867 1.00 76.62 110 THR A CA 1
ATOM 873 C C . THR A 1 110 ? -15.388 7.451 15.823 1.00 76.62 110 THR A C 1
ATOM 875 O O . THR A 1 110 ? -16.219 7.687 16.695 1.00 76.62 110 THR A O 1
ATOM 878 N N . GLU A 1 111 ? -14.274 8.172 15.687 1.00 82.12 111 GLU A N 1
ATOM 879 C CA . GLU A 1 111 ? -13.912 9.309 16.538 1.00 82.12 111 GLU A CA 1
ATOM 880 C C . GLU A 1 111 ? -13.308 10.434 15.684 1.00 82.12 111 GLU A C 1
ATOM 882 O O . GLU A 1 111 ? -12.828 10.208 14.568 1.00 82.12 111 GLU A O 1
ATOM 887 N N . ASP A 1 112 ? -13.318 11.658 16.211 1.00 84.75 112 ASP A N 1
ATOM 888 C CA . ASP A 1 112 ? -12.677 12.792 15.547 1.00 84.75 112 ASP A CA 1
ATOM 889 C C . ASP A 1 112 ? -11.154 12.591 15.437 1.00 84.75 112 ASP A C 1
ATOM 891 O O . ASP A 1 112 ? -10.536 12.016 16.342 1.00 84.75 112 ASP A O 1
ATOM 895 N N . PRO A 1 113 ? -10.506 13.110 14.375 1.00 85.81 113 PRO A N 1
ATOM 896 C CA . PRO A 1 113 ? -9.056 13.073 14.265 1.00 85.81 113 PRO A CA 1
ATOM 897 C C . PRO A 1 113 ? -8.392 13.803 15.436 1.00 85.81 113 PRO A C 1
ATOM 899 O O . PRO A 1 113 ? -8.734 14.943 15.763 1.00 85.81 113 PRO A O 1
ATOM 902 N N . ILE A 1 114 ? -7.399 13.160 16.043 1.00 86.19 114 ILE A N 1
ATOM 903 C CA . ILE A 1 114 ? -6.638 13.688 17.173 1.00 86.19 114 ILE A CA 1
ATOM 904 C C . ILE A 1 114 ? -5.398 14.400 16.635 1.00 86.19 114 ILE A C 1
ATOM 906 O O . ILE A 1 114 ? -4.551 13.793 15.982 1.00 86.19 114 ILE A O 1
ATOM 910 N N . LEU A 1 115 ? -5.281 15.693 16.925 1.00 83.81 115 LEU A N 1
ATOM 911 C CA . LEU A 1 115 ? -4.171 16.526 16.468 1.00 83.81 115 LEU A CA 1
ATOM 912 C C . LEU A 1 115 ? -3.029 16.547 17.492 1.00 83.81 115 LEU A C 1
ATOM 914 O O . LEU A 1 115 ? -3.232 16.886 18.658 1.00 83.81 115 LEU A O 1
ATOM 918 N N . TYR A 1 116 ? -1.819 16.249 17.026 1.00 82.19 116 TYR A N 1
ATOM 919 C CA . TYR A 1 116 ? -0.548 16.413 17.736 1.00 82.19 116 TYR A CA 1
ATOM 920 C C . TYR A 1 116 ? 0.382 17.287 16.900 1.00 82.19 116 TYR A C 1
ATOM 922 O O . TYR A 1 116 ? 0.248 17.288 15.690 1.00 82.19 116 TYR A O 1
ATOM 930 N N . ASP A 1 117 ? 1.367 17.971 17.491 1.00 82.44 117 ASP A N 1
ATOM 931 C CA . ASP A 1 117 ? 2.283 18.852 16.741 1.00 82.44 117 ASP A CA 1
ATOM 932 C C . ASP A 1 117 ? 2.807 18.206 15.434 1.00 82.44 117 ASP A C 1
ATOM 934 O O . ASP A 1 117 ? 3.562 17.228 15.459 1.00 82.44 117 ASP A O 1
ATOM 938 N N . LYS A 1 118 ? 2.341 18.732 14.289 1.00 83.69 118 LYS A N 1
ATOM 939 C CA . LYS A 1 118 ? 2.600 18.252 12.916 1.00 83.69 118 LYS A CA 1
ATOM 940 C C . LYS A 1 118 ? 2.213 16.791 12.613 1.00 83.69 118 LYS A C 1
ATOM 942 O O . LYS A 1 118 ? 2.719 16.235 11.633 1.00 83.69 118 LYS A O 1
ATOM 947 N N . ARG A 1 119 ? 1.368 16.132 13.422 1.00 87.38 119 ARG A N 1
ATOM 948 C CA . ARG A 1 119 ? 0.817 14.769 13.192 1.00 87.38 119 ARG A CA 1
ATOM 949 C C . ARG A 1 119 ? -0.678 14.561 13.516 1.00 87.38 119 ARG A C 1
ATOM 951 O O . ARG A 1 119 ? -1.095 14.779 14.651 1.00 87.38 119 ARG A O 1
ATOM 958 N N . ILE A 1 120 ? -1.500 14.203 12.531 1.00 88.88 120 ILE A N 1
ATOM 959 C CA . ILE A 1 120 ? -2.932 13.914 12.711 1.00 88.88 120 ILE A CA 1
ATOM 960 C C . ILE A 1 120 ? -3.077 12.415 12.916 1.00 88.88 120 ILE A C 1
ATOM 962 O O . ILE A 1 120 ? -2.626 11.653 12.068 1.00 88.88 120 ILE A O 1
ATOM 966 N N . ASN A 1 121 ? -3.729 11.990 13.992 1.00 90.12 121 ASN A N 1
ATOM 967 C CA . ASN A 1 121 ? -4.090 10.595 14.213 1.00 90.12 121 ASN A CA 1
ATOM 968 C C . ASN A 1 121 ? -5.580 10.408 13.925 1.00 90.12 121 ASN A C 1
ATOM 970 O O . ASN A 1 121 ? -6.422 11.001 14.591 1.00 90.12 121 ASN A O 1
ATOM 974 N N . ILE A 1 122 ? -5.901 9.555 12.966 1.00 90.88 122 ILE A N 1
ATOM 975 C CA . ILE A 1 122 ? -7.256 9.226 12.540 1.00 90.88 122 ILE A CA 1
ATOM 976 C C . ILE A 1 122 ? -7.538 7.788 12.991 1.00 90.88 122 ILE A C 1
ATOM 978 O O . ILE A 1 122 ? -6.983 6.843 12.420 1.00 90.88 122 ILE A O 1
ATOM 982 N N . PRO A 1 123 ? -8.330 7.599 14.057 1.00 91.12 123 PRO A N 1
ATOM 983 C CA . PRO A 1 123 ? -8.708 6.276 14.527 1.00 91.12 123 PRO A CA 1
ATOM 984 C C . PRO A 1 123 ? -9.790 5.669 13.626 1.00 91.12 123 PRO A C 1
ATOM 986 O O . PRO A 1 123 ? -10.810 6.291 13.337 1.00 91.12 123 PRO A O 1
ATOM 989 N N . LEU A 1 124 ? -9.556 4.430 13.209 1.00 91.50 124 LEU A N 1
ATOM 990 C CA . LEU A 1 124 ? -10.362 3.686 12.253 1.00 91.50 124 LEU A CA 1
ATOM 991 C C . LEU A 1 124 ? -10.712 2.314 12.825 1.00 91.50 124 LEU A C 1
ATOM 993 O O . LEU A 1 124 ? -9.827 1.603 13.295 1.00 91.50 124 LEU A O 1
ATOM 997 N N . THR A 1 125 ? -11.974 1.912 12.768 1.00 90.81 125 THR A N 1
ATOM 998 C CA . THR A 1 125 ? -12.465 0.710 13.453 1.00 90.81 125 THR A CA 1
ATOM 999 C C . THR A 1 125 ? -13.133 -0.243 12.469 1.00 90.81 125 THR A C 1
ATOM 1001 O O . THR A 1 125 ? -13.798 0.188 11.528 1.00 90.81 125 THR A O 1
ATOM 1004 N N . LEU A 1 126 ? -12.941 -1.542 12.689 1.00 88.94 126 LEU A N 1
ATOM 1005 C CA . LEU A 1 126 ? -13.629 -2.611 11.972 1.00 88.94 126 LEU A CA 1
ATOM 1006 C C . LEU A 1 126 ? -14.904 -3.016 12.718 1.00 88.94 126 LEU A C 1
ATOM 1008 O O . LEU A 1 126 ? -14.903 -3.106 13.949 1.00 88.94 126 LEU A O 1
ATOM 1012 N N . ASP A 1 127 ? -15.951 -3.360 11.969 1.00 86.00 127 ASP A N 1
ATOM 1013 C CA . ASP A 1 127 ? -17.191 -3.913 12.534 1.00 86.00 127 ASP A CA 1
ATOM 1014 C C . ASP A 1 127 ? -16.964 -5.275 13.210 1.00 86.00 127 ASP A C 1
ATOM 1016 O O . ASP A 1 127 ? -17.635 -5.625 14.183 1.00 86.00 127 ASP A O 1
ATOM 1020 N N . ALA A 1 128 ? -15.990 -6.041 12.713 1.00 87.44 128 ALA A N 1
ATOM 1021 C CA . ALA A 1 128 ? -15.562 -7.313 13.275 1.00 87.44 128 ALA A CA 1
ATOM 1022 C C . ALA A 1 128 ? -14.033 -7.457 13.185 1.00 87.44 128 ALA A C 1
ATOM 1024 O O . ALA A 1 128 ? -13.438 -6.988 12.213 1.00 87.44 128 ALA A O 1
ATOM 1025 N N . PRO A 1 129 ? -13.379 -8.112 14.163 1.00 89.44 129 PRO A N 1
ATOM 1026 C CA . PRO A 1 129 ? -11.949 -8.363 14.075 1.00 89.44 129 PRO A CA 1
ATOM 1027 C C . PRO A 1 129 ? -11.569 -9.232 12.867 1.00 89.44 129 PRO A C 1
ATOM 1029 O O . PRO A 1 129 ? -12.265 -10.199 12.560 1.00 89.44 129 PRO A O 1
ATOM 1032 N N . ILE A 1 130 ? -10.435 -8.925 12.235 1.00 86.38 130 ILE A N 1
ATOM 1033 C CA . ILE A 1 130 ? -9.857 -9.678 11.108 1.00 86.38 130 ILE A CA 1
ATOM 1034 C C . ILE A 1 130 ? -8.506 -10.242 11.523 1.00 86.38 130 ILE A C 1
ATOM 1036 O O . ILE A 1 130 ? -7.739 -9.584 12.228 1.00 86.38 130 ILE A O 1
ATOM 1040 N N . ARG A 1 131 ? -8.182 -11.457 11.085 1.00 84.31 131 ARG A N 1
ATOM 1041 C CA . ARG A 1 131 ? -6.878 -12.054 11.357 1.00 84.31 131 ARG A CA 1
ATOM 1042 C C . ARG A 1 131 ? -5.786 -11.308 10.591 1.00 84.31 131 ARG A C 1
ATOM 1044 O O . ARG A 1 131 ? -5.924 -11.057 9.407 1.00 84.31 131 ARG A O 1
ATOM 1051 N N . SER A 1 132 ? -4.659 -11.011 11.230 1.00 77.31 132 SER A N 1
ATOM 1052 C CA . SER A 1 132 ? -3.552 -10.271 10.607 1.00 77.31 132 SER A CA 1
ATOM 1053 C C . SER A 1 132 ? -2.955 -10.955 9.376 1.00 77.31 132 SER A C 1
ATOM 1055 O O . SER A 1 132 ? -2.370 -10.276 8.546 1.00 77.31 132 SER A O 1
ATOM 1057 N N . THR A 1 133 ? -3.089 -12.279 9.261 1.00 73.56 133 THR A N 1
ATOM 1058 C CA . THR A 1 133 ? -2.672 -13.046 8.075 1.00 73.56 133 THR A CA 1
ATOM 1059 C C . THR A 1 133 ? -3.510 -12.743 6.846 1.00 73.56 133 THR A C 1
ATOM 1061 O O . THR A 1 133 ? -3.033 -12.963 5.743 1.00 73.56 133 THR A O 1
ATOM 1064 N N . ASP A 1 134 ? -4.713 -12.216 7.053 1.00 76.44 134 ASP A N 1
ATOM 1065 C CA . ASP A 1 134 ? -5.698 -11.935 6.014 1.00 76.44 134 ASP A CA 1
ATOM 1066 C C . ASP A 1 134 ? -5.691 -10.430 5.663 1.00 76.44 134 ASP A C 1
ATOM 1068 O O . ASP A 1 134 ? -6.615 -9.931 5.030 1.00 76.44 134 ASP A O 1
ATOM 1072 N N . ILE A 1 135 ? -4.689 -9.678 6.152 1.00 77.19 135 ILE A N 1
ATOM 1073 C CA . ILE A 1 135 ? -4.508 -8.242 5.904 1.00 77.19 135 ILE A CA 1
ATOM 1074 C C . ILE A 1 135 ? -3.197 -8.043 5.143 1.00 77.19 135 ILE A C 1
ATOM 1076 O O . ILE A 1 135 ? -2.101 -8.202 5.687 1.00 77.19 135 ILE A O 1
ATOM 1080 N N . HIS A 1 136 ? -3.312 -7.643 3.888 1.00 70.50 136 HIS A N 1
ATOM 1081 C CA . HIS A 1 136 ? -2.222 -7.413 2.947 1.00 70.50 136 HIS A CA 1
ATOM 1082 C C . HIS A 1 136 ? -1.881 -5.922 2.837 1.00 70.50 136 HIS A C 1
ATOM 1084 O O . HIS A 1 136 ? -0.720 -5.551 2.622 1.00 70.50 136 HIS A O 1
ATOM 1090 N N . GLY A 1 137 ? -2.854 -5.038 3.053 1.00 75.81 137 GLY A N 1
ATOM 1091 C CA . GLY A 1 137 ? -2.619 -3.605 3.089 1.00 75.81 137 GLY A CA 1
ATOM 1092 C C . GLY A 1 137 ? -3.775 -2.763 3.616 1.00 75.81 137 GLY A C 1
ATOM 1093 O O . GLY A 1 137 ? -4.848 -3.238 3.972 1.00 75.81 137 GLY A O 1
ATOM 1094 N N . LEU A 1 138 ? -3.524 -1.456 3.653 1.00 80.31 138 LEU A N 1
ATOM 1095 C CA . LEU A 1 138 ? -4.510 -0.411 3.885 1.00 80.31 138 LEU A CA 1
ATOM 1096 C C . LEU A 1 138 ? -4.581 0.471 2.641 1.00 80.31 138 LEU A C 1
ATOM 1098 O O . LEU A 1 138 ? -3.600 1.118 2.277 1.00 80.31 138 LEU A O 1
ATOM 1102 N N . ARG A 1 139 ? -5.753 0.551 2.025 1.00 80.25 139 ARG A N 1
ATOM 1103 C CA . ARG A 1 139 ? -6.061 1.523 0.982 1.00 80.25 139 ARG A CA 1
ATOM 1104 C C . ARG A 1 139 ? -6.826 2.686 1.589 1.00 80.25 139 ARG A C 1
ATOM 1106 O O . ARG A 1 139 ? -7.824 2.470 2.269 1.00 80.25 139 ARG A O 1
ATOM 1113 N N . ILE A 1 140 ? -6.387 3.908 1.326 1.00 83.62 140 ILE A N 1
ATOM 1114 C CA . ILE A 1 140 ? -7.088 5.122 1.747 1.00 83.62 140 ILE A CA 1
ATOM 1115 C C . ILE A 1 140 ? -7.414 5.982 0.537 1.00 83.62 140 ILE A C 1
ATOM 1117 O O . ILE A 1 140 ? -6.581 6.146 -0.353 1.00 83.62 140 ILE A O 1
ATOM 1121 N N . ARG A 1 141 ? -8.622 6.535 0.521 1.00 83.94 141 ARG A N 1
ATOM 1122 C CA . ARG A 1 141 ? -9.014 7.633 -0.359 1.00 83.94 141 ARG A CA 1
ATOM 1123 C C . ARG A 1 141 ? -8.993 8.910 0.460 1.00 83.94 141 ARG A C 1
ATOM 1125 O O . ARG A 1 141 ? -9.553 8.937 1.559 1.00 83.94 141 ARG A O 1
ATOM 1132 N N . PHE A 1 142 ? -8.351 9.948 -0.048 1.00 85.50 142 PHE A N 1
ATOM 1133 C CA . PHE A 1 142 ? -8.142 11.181 0.697 1.00 85.50 142 PHE A CA 1
ATOM 1134 C C . PHE A 1 142 ? -8.100 12.392 -0.229 1.00 85.50 142 PHE A C 1
ATOM 1136 O O . PHE A 1 142 ? -7.933 12.263 -1.437 1.00 85.50 142 PHE A O 1
ATOM 1143 N N . GLU A 1 143 ? -8.224 13.566 0.373 1.00 85.69 143 GLU A N 1
ATOM 1144 C CA . GLU A 1 143 ? -7.874 14.843 -0.236 1.00 85.69 143 GLU A CA 1
ATOM 1145 C C . GLU A 1 143 ? -6.766 15.472 0.601 1.00 85.69 143 GLU A C 1
ATOM 1147 O O . GLU A 1 143 ? -6.886 15.571 1.823 1.00 85.69 143 GLU A O 1
ATOM 1152 N N . ALA A 1 144 ? -5.671 15.865 -0.044 1.00 82.56 144 ALA A N 1
ATOM 1153 C CA . ALA A 1 144 ? -4.595 16.606 0.593 1.00 82.56 144 ALA A CA 1
ATOM 1154 C C . ALA A 1 144 ? -4.494 17.987 -0.050 1.00 82.56 144 ALA A C 1
ATOM 1156 O O . ALA A 1 144 ? -4.404 18.120 -1.269 1.00 82.56 144 ALA A O 1
ATOM 1157 N N . ASN A 1 145 ? -4.512 19.019 0.784 1.00 79.62 145 ASN A N 1
ATOM 1158 C CA . ASN A 1 145 ? -4.327 20.399 0.367 1.00 79.62 145 ASN A CA 1
ATOM 1159 C C . ASN A 1 145 ? -3.189 21.008 1.180 1.00 79.62 145 ASN A C 1
ATOM 1161 O O . ASN A 1 145 ? -3.394 21.895 2.005 1.00 79.62 145 ASN A O 1
ATOM 1165 N N . SER A 1 146 ? -1.983 20.475 0.983 1.00 73.75 146 SER A N 1
ATOM 1166 C CA . SER A 1 146 ? -0.796 20.940 1.691 1.00 73.75 146 SER A CA 1
ATOM 1167 C C . SER A 1 146 ? 0.270 21.421 0.720 1.00 73.75 146 SER A C 1
ATOM 1169 O O . SER A 1 146 ? 0.530 20.805 -0.309 1.00 73.75 146 SER A O 1
ATOM 1171 N N . SER A 1 147 ? 0.931 22.532 1.047 1.00 70.25 147 SER A N 1
ATOM 1172 C CA . SER A 1 147 ? 2.111 22.981 0.291 1.00 70.25 147 SER A CA 1
ATOM 1173 C C . SER A 1 147 ? 3.369 22.174 0.629 1.00 70.25 147 SER A C 1
ATOM 1175 O O . SER A 1 147 ? 4.412 22.366 0.002 1.00 70.25 147 SER A O 1
ATOM 1177 N N . THR A 1 148 ? 3.282 21.273 1.609 1.00 71.12 148 THR A N 1
ATOM 1178 C CA . THR A 1 148 ? 4.376 20.409 2.038 1.00 71.12 148 THR A CA 1
ATOM 1179 C C . THR A 1 148 ? 4.049 18.943 1.818 1.00 71.12 148 THR A C 1
ATOM 1181 O O . THR A 1 148 ? 2.898 18.519 1.746 1.00 71.12 148 THR A O 1
ATOM 1184 N N . GLN A 1 149 ? 5.108 18.151 1.685 1.00 74.12 149 GLN A N 1
ATOM 1185 C CA . GLN A 1 149 ? 4.985 16.715 1.522 1.00 74.12 149 GLN A CA 1
ATOM 1186 C C . GLN A 1 149 ? 4.490 16.090 2.830 1.00 74.12 149 GLN A C 1
ATOM 1188 O O . GLN A 1 149 ? 5.185 16.123 3.850 1.00 74.12 149 GLN A O 1
ATOM 1193 N N . LEU A 1 150 ? 3.300 15.495 2.794 1.00 79.31 150 LEU A N 1
ATOM 1194 C CA . LEU A 1 150 ? 2.757 14.754 3.925 1.00 79.31 150 LEU A CA 1
ATOM 1195 C C . LEU A 1 150 ? 3.273 13.312 3.908 1.00 79.31 150 LEU A C 1
ATOM 1197 O O . LEU A 1 150 ? 3.644 12.765 2.869 1.00 79.31 150 LEU A O 1
ATOM 1201 N N . THR A 1 151 ? 3.304 12.675 5.074 1.00 80.75 151 THR A N 1
ATOM 1202 C CA . THR A 1 151 ? 3.687 11.265 5.222 1.00 80.75 151 THR A CA 1
ATOM 1203 C C . THR A 1 151 ? 2.610 10.499 5.974 1.00 80.75 151 THR A C 1
ATOM 1205 O O . THR A 1 151 ? 2.272 10.873 7.097 1.00 80.75 151 THR A O 1
ATOM 1208 N N . ALA A 1 152 ? 2.118 9.406 5.397 1.00 82.38 152 ALA A N 1
ATOM 1209 C CA . ALA A 1 152 ? 1.121 8.541 6.019 1.00 82.38 152 ALA A CA 1
ATOM 1210 C C . ALA A 1 152 ? 1.751 7.300 6.673 1.00 82.38 152 ALA A C 1
ATOM 1212 O O . ALA A 1 152 ? 2.680 6.697 6.132 1.00 82.38 152 ALA A O 1
ATOM 1213 N N . TYR A 1 153 ? 1.206 6.900 7.824 1.00 83.25 153 TYR A N 1
ATOM 1214 C CA . TYR A 1 153 ? 1.516 5.659 8.539 1.00 83.25 153 TYR A CA 1
ATOM 1215 C C . TYR A 1 153 ? 0.217 4.993 8.982 1.00 83.25 153 TYR A C 1
ATOM 1217 O O . TYR A 1 153 ? -0.688 5.682 9.427 1.00 83.25 153 TYR A O 1
ATOM 1225 N N . ALA A 1 154 ? 0.145 3.668 8.979 1.00 84.12 154 ALA A N 1
ATOM 1226 C CA . ALA A 1 154 ? -0.927 2.934 9.645 1.00 84.12 154 ALA A CA 1
ATOM 1227 C C . ALA A 1 154 ? -0.370 2.128 10.818 1.00 84.12 154 ALA A C 1
ATOM 1229 O O . ALA A 1 154 ? 0.699 1.515 10.714 1.00 84.12 154 ALA A O 1
ATOM 1230 N N . PHE A 1 155 ? -1.108 2.124 11.923 1.00 84.19 155 PHE A N 1
ATOM 1231 C CA . PHE A 1 155 ? -0.842 1.289 13.086 1.00 84.19 155 PHE A CA 1
ATOM 1232 C C . PHE A 1 155 ? -1.988 0.306 13.278 1.00 84.19 155 PHE A C 1
ATOM 1234 O O . PHE A 1 155 ? -3.091 0.729 13.607 1.00 84.19 155 PHE A O 1
ATOM 1241 N N . LEU A 1 156 ? -1.733 -0.990 13.104 1.00 84.06 156 LEU A N 1
ATOM 1242 C CA . LEU A 1 156 ? -2.737 -2.025 13.352 1.00 84.06 156 LEU A CA 1
ATOM 1243 C C . LEU A 1 156 ? -2.760 -2.350 14.849 1.00 84.06 156 LEU A C 1
ATOM 1245 O O . LEU A 1 156 ? -1.725 -2.675 15.446 1.00 84.06 156 LEU A O 1
ATOM 1249 N N . GLU A 1 157 ? -3.934 -2.248 15.465 1.00 84.94 157 GLU A N 1
ATOM 1250 C CA . GLU A 1 157 ? -4.149 -2.502 16.886 1.00 84.94 157 GLU A CA 1
ATOM 1251 C C . GLU A 1 157 ? -4.796 -3.887 17.085 1.00 84.94 157 GLU A C 1
ATOM 1253 O O . GLU A 1 157 ? -5.937 -4.104 16.658 1.00 84.94 157 GLU A O 1
ATOM 1258 N N . PRO A 1 158 ? -4.091 -4.841 17.728 1.00 80.94 158 PRO A N 1
ATOM 1259 C CA . PRO A 1 158 ? -4.667 -6.141 18.040 1.00 80.94 158 PRO A CA 1
ATOM 1260 C C . PRO A 1 158 ? -5.770 -6.047 19.103 1.00 80.94 158 PRO A C 1
ATOM 1262 O O . PRO A 1 158 ? -5.703 -5.218 20.016 1.00 80.94 158 PRO A O 1
ATOM 1265 N N . VAL A 1 159 ? -6.743 -6.955 19.027 1.00 82.44 159 VAL A N 1
ATOM 1266 C CA . VAL A 1 159 ? -7.778 -7.150 20.049 1.00 82.44 159 VAL A CA 1
ATOM 1267 C C . VAL A 1 159 ? -7.119 -7.416 21.404 1.00 82.44 159 VAL A C 1
ATOM 1269 O O . VAL A 1 159 ? -6.200 -8.227 21.520 1.00 82.44 159 VAL A O 1
ATOM 1272 N N . GLY A 1 160 ? -7.593 -6.722 22.441 1.00 74.56 160 GLY A N 1
ATOM 1273 C CA . GLY A 1 160 ? -7.090 -6.879 23.808 1.00 74.56 160 GLY A CA 1
ATOM 1274 C C . GLY A 1 160 ? -5.747 -6.197 24.088 1.00 74.56 160 GLY A C 1
ATOM 1275 O O . GLY A 1 160 ? -5.158 -6.453 25.136 1.00 74.56 160 GLY A O 1
ATOM 1276 N N . ARG A 1 161 ? -5.253 -5.331 23.189 1.00 71.81 161 ARG A N 1
ATOM 1277 C CA . ARG A 1 161 ? -4.046 -4.526 23.429 1.00 71.81 161 ARG A CA 1
ATOM 1278 C C . ARG A 1 161 ? -4.203 -3.633 24.659 1.00 71.81 161 ARG A C 1
ATOM 1280 O O . ARG A 1 161 ? -5.159 -2.867 24.777 1.00 71.81 161 ARG A O 1
ATOM 1287 N N . THR A 1 162 ? -3.204 -3.678 25.532 1.00 59.59 162 THR A N 1
ATOM 1288 C CA . THR A 1 162 ? -3.075 -2.780 26.679 1.00 59.59 162 THR A CA 1
ATOM 1289 C C . THR A 1 162 ? -2.549 -1.407 26.255 1.00 59.59 162 THR A C 1
ATOM 1291 O O . THR A 1 162 ? -1.703 -1.283 25.364 1.00 59.59 162 THR A O 1
ATOM 1294 N N . GLN A 1 163 ? -3.039 -0.351 26.905 1.00 55.31 163 GLN A N 1
ATOM 1295 C CA . GLN A 1 163 ? -2.632 1.029 26.639 1.00 55.31 163 GLN A CA 1
ATOM 1296 C C . GLN A 1 163 ? -1.108 1.189 26.840 1.00 55.31 163 GLN A C 1
ATOM 1298 O O . GLN A 1 163 ? -0.592 0.889 27.913 1.00 55.31 163 GLN A O 1
ATOM 1303 N N . GLY A 1 164 ? -0.382 1.641 25.809 1.00 52.50 164 GLY A N 1
ATOM 1304 C CA . GLY A 1 164 ? 1.073 1.873 25.857 1.00 52.50 164 GLY A CA 1
ATOM 1305 C C . GLY A 1 164 ? 1.950 0.813 25.179 1.00 52.50 164 GLY A C 1
ATOM 1306 O O . GLY A 1 164 ? 3.113 1.093 24.893 1.00 52.50 164 GLY A O 1
ATOM 1307 N N . GLU A 1 165 ? 1.420 -0.363 24.832 1.00 55.47 165 GLU A N 1
ATOM 1308 C CA . GLU A 1 165 ? 2.134 -1.276 23.926 1.00 55.47 165 GLU A CA 1
ATOM 1309 C C . GLU A 1 165 ? 2.195 -0.650 22.530 1.00 55.47 165 GLU A C 1
ATOM 1311 O O . GLU A 1 165 ? 1.189 -0.083 22.121 1.00 55.47 165 GLU A O 1
ATOM 1316 N N . PRO A 1 166 ? 3.298 -0.697 21.769 1.00 51.38 166 PRO A N 1
ATOM 1317 C CA . PRO A 1 166 ? 3.315 -0.176 20.403 1.00 51.38 166 PRO A CA 1
ATOM 1318 C C . PRO A 1 166 ? 2.430 -1.037 19.482 1.00 51.38 166 PRO A C 1
ATOM 1320 O O . PRO A 1 166 ? 2.546 -2.260 19.470 1.00 51.38 166 PRO A O 1
ATOM 1323 N N . GLY A 1 167 ? 1.538 -0.400 18.714 1.00 58.56 167 GLY A N 1
ATOM 1324 C CA . GLY A 1 167 ? 0.815 -1.059 17.618 1.00 58.56 167 GLY A CA 1
ATOM 1325 C C . GLY A 1 167 ? 1.766 -1.434 16.478 1.00 58.56 167 GLY A C 1
ATOM 1326 O O . GLY A 1 167 ? 2.911 -0.972 16.441 1.00 58.56 167 GLY A O 1
ATOM 1327 N N . PHE A 1 168 ? 1.317 -2.260 15.531 1.00 68.06 168 PHE A N 1
ATOM 1328 C CA . PHE A 1 168 ? 2.165 -2.650 14.398 1.00 68.06 168 PHE A CA 1
ATOM 1329 C C . PHE A 1 168 ? 2.257 -1.510 13.408 1.00 68.06 168 PHE A C 1
ATOM 1331 O O . PHE A 1 168 ? 1.282 -1.190 12.736 1.00 68.06 168 PHE A O 1
ATOM 1338 N N . ARG A 1 169 ? 3.435 -0.890 13.348 1.00 63.75 169 ARG A N 1
ATOM 1339 C CA . ARG A 1 169 ? 3.721 0.188 12.412 1.00 63.75 169 ARG A CA 1
ATOM 1340 C C . ARG A 1 169 ? 3.927 -0.382 11.014 1.00 63.75 169 ARG A C 1
ATOM 1342 O O . ARG A 1 169 ? 4.778 -1.246 10.819 1.00 63.75 169 ARG A O 1
ATOM 1349 N N . THR A 1 170 ? 3.191 0.167 10.061 1.00 62.94 170 THR A N 1
ATOM 1350 C CA . THR A 1 170 ? 3.359 -0.123 8.641 1.00 62.94 170 THR A CA 1
ATOM 1351 C C . THR A 1 170 ? 4.418 0.756 7.951 1.00 62.94 170 THR A C 1
ATOM 1353 O O . THR A 1 170 ? 4.979 1.671 8.571 1.00 62.94 170 THR A O 1
ATOM 1356 N N . ARG A 1 171 ? 4.689 0.486 6.662 1.00 60.41 171 ARG A N 1
ATOM 1357 C CA . ARG A 1 171 ? 5.544 1.311 5.783 1.00 60.41 171 ARG A CA 1
ATOM 1358 C C . ARG A 1 171 ? 5.009 2.749 5.695 1.00 60.41 171 ARG A C 1
ATOM 1360 O O . ARG A 1 171 ? 3.815 2.994 5.829 1.00 60.41 171 ARG A O 1
ATOM 1367 N N . TYR A 1 172 ? 5.907 3.708 5.496 1.00 62.41 172 TYR A N 1
ATOM 1368 C CA . TYR A 1 172 ? 5.530 5.093 5.225 1.00 62.41 172 TYR A CA 1
ATOM 1369 C C . TYR A 1 172 ? 5.334 5.297 3.723 1.00 62.41 172 TYR A C 1
ATOM 1371 O O . TYR A 1 172 ? 6.074 4.719 2.928 1.00 62.41 172 TYR A O 1
ATOM 1379 N N . SER A 1 173 ? 4.382 6.144 3.347 1.00 60.31 173 SER A N 1
ATOM 1380 C CA . SER A 1 173 ? 4.320 6.690 1.992 1.00 60.31 173 SER A CA 1
ATOM 1381 C C . SER A 1 173 ? 4.203 8.199 2.043 1.00 60.31 173 SER A C 1
ATOM 1383 O O . SER A 1 173 ? 3.591 8.753 2.962 1.00 60.31 173 SER A O 1
ATOM 1385 N N . PHE A 1 174 ? 4.801 8.849 1.054 1.00 64.38 174 PHE A N 1
ATOM 1386 C CA . PHE A 1 174 ? 4.565 10.258 0.805 1.00 64.38 174 PHE A CA 1
ATOM 1387 C C . PHE A 1 174 ? 3.197 10.421 0.154 1.00 64.38 174 PHE A C 1
ATOM 1389 O O . PHE A 1 174 ? 2.817 9.597 -0.673 1.00 64.38 174 PHE A O 1
ATOM 1396 N N . LEU A 1 175 ? 2.466 11.454 0.559 1.00 65.44 175 LEU A N 1
ATOM 1397 C CA . LEU A 1 175 ? 1.230 11.852 -0.101 1.00 65.44 175 LEU A CA 1
ATOM 1398 C C . LEU A 1 175 ? 1.558 12.983 -1.071 1.00 65.44 175 LEU A C 1
ATOM 1400 O O . LEU A 1 175 ? 2.179 13.976 -0.678 1.00 65.44 175 LEU A O 1
ATOM 1404 N N . SER A 1 176 ? 1.137 12.824 -2.318 1.00 62.50 176 SER A N 1
ATOM 1405 C CA . SER A 1 176 ? 1.085 13.903 -3.299 1.00 62.50 176 SER A CA 1
ATOM 1406 C C . SER A 1 176 ? -0.313 14.523 -3.312 1.00 62.50 176 SER A C 1
ATOM 1408 O O . SER A 1 176 ? -1.299 13.805 -3.181 1.00 62.50 176 SER A O 1
ATOM 1410 N N . ASN A 1 177 ? -0.420 15.838 -3.527 1.00 62.81 177 ASN A N 1
ATOM 1411 C CA . ASN A 1 177 ? -1.722 16.489 -3.740 1.00 62.81 177 ASN A CA 1
ATOM 1412 C C . ASN A 1 177 ? -2.423 16.000 -5.020 1.00 62.81 177 ASN A C 1
ATOM 1414 O O . ASN A 1 177 ? -3.632 16.154 -5.152 1.00 62.81 177 ASN A O 1
ATOM 1418 N N . ASP A 1 178 ? -1.668 15.418 -5.955 1.00 61.66 178 ASP A N 1
ATOM 1419 C CA . ASP A 1 178 ? -2.204 14.861 -7.200 1.00 61.66 178 ASP A CA 1
ATOM 1420 C C . ASP A 1 178 ? -2.747 13.429 -7.016 1.00 61.66 178 ASP A C 1
ATOM 1422 O O . ASP A 1 178 ? -3.270 12.832 -7.958 1.00 61.66 178 ASP A O 1
ATOM 1426 N N . GLU A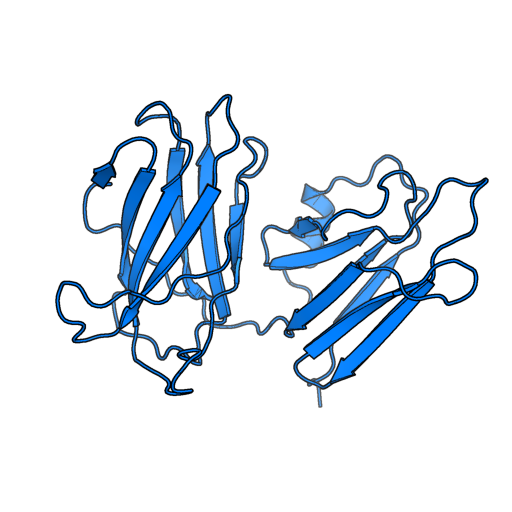 1 179 ? -2.585 12.840 -5.826 1.00 60.50 179 GLU A N 1
ATOM 1427 C CA . GLU A 1 179 ? -3.038 11.488 -5.506 1.00 60.50 179 GLU A CA 1
ATOM 1428 C C . GLU A 1 179 ? -4.324 11.534 -4.677 1.00 60.50 179 GLU A C 1
ATOM 1430 O O . GLU A 1 179 ? -4.349 12.055 -3.569 1.00 60.50 179 GLU A O 1
ATOM 1435 N N . GLU A 1 180 ? -5.393 10.925 -5.190 1.00 67.88 180 GLU A N 1
ATOM 1436 C CA . GLU A 1 180 ? -6.658 10.763 -4.452 1.00 67.88 180 GLU A CA 1
ATOM 1437 C C . GLU A 1 180 ? -6.717 9.439 -3.673 1.00 67.88 180 GLU A C 1
ATOM 1439 O O . GLU A 1 180 ? -7.631 9.201 -2.880 1.00 67.88 180 GLU A O 1
ATOM 1444 N N . MET A 1 181 ? -5.774 8.527 -3.930 1.00 68.75 181 MET A N 1
ATOM 1445 C CA . MET A 1 181 ? -5.780 7.177 -3.378 1.00 68.75 181 MET A CA 1
ATOM 1446 C C . MET A 1 181 ? -4.367 6.670 -3.112 1.00 68.75 181 MET A C 1
ATOM 1448 O O . MET A 1 181 ? -3.498 6.744 -3.975 1.00 68.75 181 MET A O 1
ATOM 1452 N N . LEU A 1 182 ? -4.170 6.085 -1.932 1.00 72.50 182 LEU A N 1
ATOM 1453 C CA . LEU A 1 182 ? -2.903 5.520 -1.483 1.00 72.50 182 LEU A CA 1
ATOM 1454 C C . LEU A 1 182 ? -3.095 4.078 -1.016 1.00 72.50 182 LEU A C 1
ATOM 1456 O O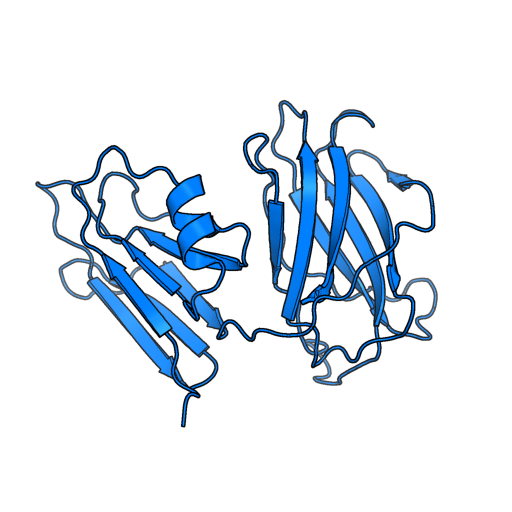 . LEU A 1 182 ? -4.053 3.781 -0.305 1.00 72.50 182 LEU A O 1
ATOM 1460 N N . SER A 1 183 ? -2.140 3.209 -1.349 1.00 69.31 183 SER A N 1
ATOM 1461 C CA . SER A 1 183 ? -2.044 1.850 -0.806 1.00 69.31 183 SER A CA 1
ATOM 1462 C C . SER A 1 183 ? -0.804 1.709 0.085 1.00 69.31 183 SER A C 1
ATOM 1464 O O . SER A 1 183 ? 0.318 1.981 -0.336 1.00 69.31 183 SER A O 1
ATOM 1466 N N . LEU A 1 184 ? -1.004 1.279 1.329 1.00 67.44 184 LEU A N 1
ATOM 1467 C CA . LEU A 1 184 ? 0.027 1.034 2.333 1.00 67.44 184 LEU A CA 1
ATOM 1468 C C . LEU A 1 184 ? 0.111 -0.472 2.601 1.00 67.44 184 LEU A C 1
ATOM 1470 O O . LEU A 1 184 ? -0.776 -1.024 3.245 1.00 67.44 184 LEU A O 1
ATOM 1474 N N . ALA A 1 185 ? 1.176 -1.137 2.152 1.00 64.19 185 ALA A N 1
ATOM 1475 C CA . ALA A 1 185 ? 1.399 -2.555 2.458 1.00 64.19 185 ALA A CA 1
ATOM 1476 C C . ALA A 1 185 ? 1.527 -2.766 3.969 1.00 64.19 185 ALA A C 1
ATOM 1478 O O . ALA A 1 185 ? 2.272 -2.014 4.593 1.00 64.19 185 ALA A O 1
ATOM 1479 N N . THR A 1 186 ? 0.851 -3.764 4.547 1.00 62.53 186 THR A N 1
ATOM 1480 C CA . THR A 1 186 ? 0.844 -4.039 5.996 1.00 62.53 186 THR A CA 1
ATOM 1481 C C . THR A 1 186 ? 1.521 -5.368 6.337 1.00 62.53 186 THR A C 1
ATOM 1483 O O . THR A 1 186 ? 1.352 -6.343 5.611 1.00 62.53 186 THR A O 1
ATOM 1486 N N . PRO A 1 187 ? 2.270 -5.459 7.450 1.00 56.06 187 PRO A N 1
ATOM 1487 C CA . PRO A 1 187 ? 2.886 -6.716 7.861 1.00 56.06 187 PRO A CA 1
ATOM 1488 C C . PRO A 1 187 ? 1.836 -7.728 8.354 1.00 56.06 187 PRO A C 1
ATOM 1490 O O . PRO A 1 187 ? 1.121 -7.456 9.318 1.00 56.06 187 PRO A O 1
ATOM 1493 N N . GLN A 1 188 ? 1.816 -8.921 7.750 1.00 54.91 188 GLN A N 1
ATOM 1494 C CA . GLN A 1 188 ? 0.880 -10.013 8.078 1.00 54.91 188 GLN A CA 1
ATOM 1495 C C . GLN A 1 188 ? 1.130 -10.678 9.450 1.00 54.91 188 GLN A C 1
ATOM 1497 O O . GLN A 1 188 ? 0.261 -11.345 10.024 1.00 54.91 188 GLN A O 1
ATOM 1502 N N . ALA A 1 189 ? 2.331 -10.498 10.010 1.00 52.25 189 ALA A N 1
ATOM 1503 C CA . ALA A 1 189 ? 2.745 -11.071 11.288 1.00 52.25 189 ALA A CA 1
ATOM 1504 C C . ALA A 1 189 ? 3.592 -10.089 12.108 1.00 52.25 189 ALA A C 1
ATOM 1506 O O . ALA A 1 189 ? 4.235 -9.183 11.576 1.00 52.25 189 ALA A O 1
ATOM 1507 N N . ARG A 1 190 ? 3.650 -10.294 13.434 1.00 52.59 190 ARG A N 1
ATOM 1508 C CA . ARG A 1 190 ? 4.560 -9.529 14.305 1.00 52.59 190 ARG A CA 1
ATOM 1509 C C . ARG A 1 190 ? 6.021 -9.811 13.901 1.00 52.59 190 ARG A C 1
ATOM 1511 O O . ARG A 1 190 ? 6.440 -10.953 14.101 1.00 52.59 190 ARG A O 1
ATOM 1518 N N . PRO A 1 191 ? 6.843 -8.817 13.507 1.00 44.62 191 PRO A N 1
ATOM 1519 C CA . PRO A 1 191 ? 8.214 -9.063 13.037 1.00 44.62 191 PRO A CA 1
ATOM 1520 C C . PRO A 1 191 ? 9.103 -9.820 14.037 1.00 44.62 191 PRO A C 1
ATOM 1522 O O . PRO A 1 191 ? 9.968 -10.590 13.646 1.00 44.62 191 PRO A O 1
ATOM 1525 N N . ILE A 1 192 ? 8.868 -9.627 15.341 1.00 44.62 192 ILE A N 1
ATOM 1526 C CA . ILE A 1 192 ? 9.687 -10.221 16.412 1.00 44.62 192 ILE A CA 1
ATOM 1527 C C . ILE A 1 192 ? 9.185 -11.608 16.845 1.00 44.62 192 ILE A C 1
ATOM 1529 O O . ILE A 1 192 ? 9.967 -12.417 17.331 1.00 44.62 192 ILE A O 1
ATOM 1533 N N . SER A 1 193 ? 7.885 -11.899 16.711 1.00 54.06 193 SER A N 1
ATOM 1534 C CA . SER A 1 193 ? 7.302 -13.139 17.265 1.00 54.06 193 SER A CA 1
ATOM 1535 C C . SER A 1 193 ? 6.703 -14.085 16.230 1.00 54.06 193 SER A C 1
ATOM 1537 O O . SER A 1 193 ? 6.351 -15.203 16.592 1.00 54.06 193 SER A O 1
ATOM 1539 N N . GLY A 1 194 ? 6.522 -13.639 14.982 1.00 55.97 194 GLY A N 1
ATOM 1540 C CA . GLY A 1 194 ? 5.898 -14.416 13.906 1.00 55.97 194 GLY A CA 1
ATOM 1541 C C . GLY A 1 194 ? 4.435 -14.805 14.156 1.00 55.97 194 GLY A C 1
ATOM 1542 O O . GLY A 1 194 ? 3.847 -15.520 13.357 1.00 55.97 194 GLY A O 1
ATOM 1543 N N . LYS A 1 195 ? 3.830 -14.367 15.269 1.00 63.78 195 LYS A N 1
ATOM 1544 C CA . LYS A 1 195 ? 2.457 -14.727 15.631 1.00 63.78 195 LYS A CA 1
ATOM 1545 C C . LYS A 1 195 ? 1.452 -13.841 14.905 1.00 63.78 195 LYS A C 1
ATOM 1547 O O . LYS A 1 195 ? 1.585 -12.616 14.925 1.00 63.78 195 LYS A O 1
ATOM 1552 N N . ALA A 1 196 ? 0.427 -14.481 14.352 1.00 73.00 196 ALA A N 1
ATOM 1553 C CA . ALA A 1 196 ? -0.783 -13.827 13.878 1.00 73.00 196 ALA A CA 1
ATOM 1554 C C . ALA A 1 196 ? -1.656 -13.359 15.055 1.00 73.00 196 ALA A C 1
ATOM 1556 O O . ALA A 1 196 ? -1.624 -13.948 16.143 1.00 73.00 196 ALA A O 1
ATOM 1557 N N . PHE A 1 197 ? -2.432 -12.304 14.841 1.00 78.25 197 PHE A N 1
ATOM 1558 C CA . PHE A 1 197 ? -3.311 -11.693 15.841 1.00 78.25 197 PHE A CA 1
ATOM 1559 C C . PHE A 1 197 ? -4.579 -11.169 15.179 1.00 78.25 197 PHE A C 1
ATOM 1561 O O . PHE A 1 197 ? -4.583 -10.921 13.982 1.00 78.25 197 PHE A O 1
ATOM 1568 N N . ASP A 1 198 ? -5.640 -10.981 15.955 1.00 87.06 198 ASP A N 1
ATOM 1569 C CA . ASP A 1 198 ? -6.878 -10.408 15.430 1.00 87.06 198 ASP A CA 1
ATOM 1570 C C . ASP A 1 198 ? -6.799 -8.885 15.558 1.00 87.06 198 ASP A C 1
ATOM 1572 O O . ASP A 1 198 ? -6.467 -8.368 16.625 1.00 87.06 198 ASP A O 1
ATOM 1576 N N . VAL A 1 199 ? -7.049 -8.167 14.471 1.00 86.31 199 VAL A N 1
ATOM 1577 C CA . VAL A 1 199 ? -7.032 -6.706 14.355 1.00 86.31 199 VAL A CA 1
ATOM 1578 C C . VAL A 1 199 ? -8.459 -6.203 14.414 1.00 86.31 199 VAL A C 1
ATOM 1580 O O . VAL A 1 199 ? -9.307 -6.709 13.693 1.00 86.31 199 VAL A O 1
ATOM 1583 N N . GLN A 1 200 ? -8.723 -5.193 15.238 1.00 88.69 200 GLN A N 1
ATOM 1584 C CA . GLN A 1 200 ? -10.041 -4.544 15.312 1.00 88.69 200 GLN A CA 1
ATOM 1585 C C . GLN A 1 200 ? -9.980 -3.049 14.991 1.00 88.69 200 GLN A C 1
ATOM 1587 O O . GLN A 1 200 ? -10.986 -2.446 14.624 1.00 88.69 200 GLN A O 1
ATOM 1592 N N . ARG A 1 201 ? -8.803 -2.440 15.133 1.00 89.12 201 ARG A N 1
ATOM 1593 C CA . ARG A 1 201 ? -8.616 -1.006 14.950 1.00 89.12 201 ARG A CA 1
ATOM 1594 C C . ARG A 1 201 ? -7.330 -0.725 14.194 1.00 89.12 201 ARG A C 1
ATOM 1596 O O . ARG A 1 201 ? -6.341 -1.444 14.325 1.00 89.12 201 ARG A O 1
ATOM 1603 N N . VAL A 1 202 ? -7.357 0.344 13.418 1.00 88.50 202 VAL A N 1
ATOM 1604 C CA . VAL A 1 202 ? -6.220 0.929 12.725 1.00 88.50 202 VAL A CA 1
ATOM 1605 C C . VAL A 1 202 ? -6.123 2.390 13.151 1.00 88.50 202 VAL A C 1
ATOM 1607 O O . VAL A 1 202 ? -7.125 3.088 13.238 1.00 88.50 202 VAL A O 1
ATOM 1610 N N . VAL A 1 203 ? -4.922 2.882 13.430 1.00 89.75 203 VAL A N 1
ATOM 1611 C CA . VAL A 1 203 ? -4.682 4.320 13.599 1.00 89.75 203 VAL A CA 1
ATOM 1612 C C . VAL A 1 203 ? -3.886 4.796 12.397 1.00 89.75 203 VAL A C 1
ATOM 1614 O O . VAL A 1 203 ? -2.714 4.448 12.252 1.00 89.75 203 VAL A O 1
ATOM 1617 N N . LEU A 1 204 ? -4.525 5.569 11.522 1.00 89.75 204 LEU A N 1
ATOM 1618 C CA . LEU A 1 204 ? -3.857 6.256 10.423 1.00 89.75 204 LEU A CA 1
ATOM 1619 C C . LEU A 1 204 ? -3.212 7.530 10.975 1.00 89.75 204 LEU A C 1
ATOM 1621 O O . LEU A 1 204 ? -3.868 8.328 11.629 1.00 89.75 204 LEU A O 1
ATOM 1625 N N . VAL A 1 205 ? -1.923 7.725 10.741 1.00 88.81 205 VAL A N 1
ATOM 1626 C CA . VAL A 1 205 ? -1.168 8.893 11.191 1.00 88.81 205 VAL A CA 1
ATOM 1627 C C . VAL A 1 205 ? -0.668 9.651 9.977 1.00 88.81 205 VAL A C 1
ATOM 1629 O O . VAL A 1 205 ? 0.078 9.096 9.176 1.00 88.81 205 VAL A O 1
ATOM 1632 N N . ILE A 1 206 ? -1.027 10.924 9.869 1.00 88.50 206 ILE A N 1
ATOM 1633 C CA . ILE A 1 206 ? -0.567 11.829 8.816 1.00 88.50 206 ILE A CA 1
ATOM 1634 C C . ILE A 1 206 ? 0.404 12.825 9.434 1.00 88.50 206 ILE A C 1
ATOM 1636 O O . ILE A 1 206 ? 0.020 13.631 10.273 1.00 88.50 206 ILE A O 1
ATOM 1640 N N . SER A 1 207 ? 1.679 12.752 9.065 1.00 87.06 207 SER A N 1
ATOM 1641 C CA . SER A 1 207 ? 2.724 13.671 9.529 1.00 87.06 207 SER A CA 1
ATOM 1642 C C . SER A 1 207 ? 3.081 14.706 8.471 1.00 87.06 207 SER A C 1
ATOM 1644 O O . SER A 1 207 ? 2.967 14.435 7.281 1.00 87.06 207 SER A O 1
ATOM 1646 N N . GLY A 1 208 ? 3.583 15.856 8.916 1.00 79.12 208 GLY A N 1
ATOM 1647 C CA . GLY A 1 208 ? 3.988 16.957 8.036 1.00 79.12 208 GLY A CA 1
ATOM 1648 C C . GLY A 1 208 ? 2.897 18.001 7.812 1.00 79.12 208 GLY A C 1
ATOM 1649 O O . GLY A 1 208 ? 3.125 18.937 7.059 1.00 79.12 208 GLY A O 1
ATOM 1650 N N . TYR A 1 209 ? 1.749 17.870 8.484 1.00 71.19 209 TYR A N 1
ATOM 1651 C CA . TYR A 1 209 ? 0.664 18.838 8.367 1.00 71.19 209 TYR A CA 1
ATOM 1652 C C . TYR A 1 209 ? 1.033 20.180 9.020 1.00 71.19 209 TYR A C 1
ATOM 1654 O O . TYR A 1 209 ? 1.777 20.227 10.011 1.00 71.19 209 TYR A O 1
ATOM 1662 N N . HIS A 1 210 ? 0.452 21.257 8.502 1.00 64.19 210 HIS A N 1
ATOM 1663 C CA . HIS A 1 210 ? 0.529 22.603 9.059 1.00 64.19 210 HIS A CA 1
ATOM 1664 C C . HIS A 1 210 ? -0.812 23.049 9.652 1.00 64.19 210 HIS A C 1
ATOM 1666 O O . HIS A 1 210 ? -0.817 23.648 10.728 1.00 64.19 210 HIS A O 1
ATOM 1672 N N . GLU A 1 211 ? -1.938 22.679 9.032 1.00 69.12 211 GLU A N 1
ATOM 1673 C CA . GLU A 1 211 ? -3.292 23.007 9.497 1.00 69.12 211 GLU A CA 1
ATOM 1674 C C . GLU A 1 211 ? -4.262 21.807 9.435 1.00 69.12 211 GLU A C 1
ATOM 1676 O O . GLU A 1 211 ? -4.031 20.820 8.742 1.00 69.12 211 GLU A O 1
ATOM 1681 N N . LYS A 1 212 ? -5.381 21.876 10.181 1.00 63.84 212 LYS A N 1
ATOM 1682 C CA . LYS A 1 212 ? -6.398 20.797 10.248 1.00 63.84 212 LYS A CA 1
ATOM 1683 C C . LYS A 1 212 ? -7.061 20.515 8.886 1.00 63.84 212 LYS A C 1
ATOM 1685 O O . LYS A 1 212 ? -7.594 19.430 8.700 1.00 63.84 212 LYS A O 1
ATOM 1690 N N . GLY A 1 213 ? -7.048 21.487 7.971 1.00 72.75 213 GLY A N 1
ATOM 1691 C CA . GLY A 1 213 ? -7.628 21.376 6.628 1.00 72.75 213 GLY A CA 1
ATOM 1692 C C . GLY A 1 213 ? -6.687 20.799 5.569 1.00 72.75 213 GLY A C 1
ATOM 1693 O O . GLY A 1 213 ? -7.111 20.621 4.434 1.00 72.75 213 GLY A O 1
ATOM 1694 N N . ASP A 1 214 ? -5.435 20.497 5.923 1.00 80.25 214 ASP A N 1
ATOM 1695 C CA . ASP A 1 214 ? -4.433 20.021 4.962 1.00 80.25 214 ASP A CA 1
ATOM 1696 C C . ASP A 1 214 ? -4.700 18.590 4.480 1.00 80.25 214 ASP A C 1
ATOM 1698 O O . ASP A 1 214 ? -4.119 18.163 3.485 1.00 80.25 214 ASP A O 1
ATOM 1702 N N . PHE A 1 215 ? -5.537 17.834 5.197 1.00 86.00 215 PHE A N 1
ATOM 1703 C CA . PHE A 1 215 ? -5.851 16.447 4.883 1.00 86.00 215 PHE A CA 1
ATOM 1704 C C . PHE A 1 215 ? -7.275 16.084 5.309 1.00 86.00 215 PHE A C 1
ATOM 1706 O O . PHE A 1 215 ? -7.656 16.275 6.467 1.00 86.00 215 PHE A O 1
ATOM 1713 N N . GLU A 1 216 ? -8.026 15.470 4.401 1.00 87.69 216 GLU A N 1
ATOM 1714 C CA . GLU A 1 216 ? -9.343 14.901 4.655 1.00 87.69 216 GLU A CA 1
ATOM 1715 C C . GLU A 1 216 ? -9.374 13.430 4.225 1.00 87.69 216 GLU A C 1
ATOM 1717 O O . GLU A 1 216 ? -9.152 13.098 3.061 1.00 87.69 216 GLU A O 1
ATOM 1722 N N . LEU A 1 217 ? -9.665 12.530 5.170 1.00 89.56 217 LEU A N 1
ATOM 1723 C CA . LEU A 1 217 ? -9.902 11.123 4.854 1.00 89.56 217 LEU A CA 1
ATOM 1724 C C . LEU A 1 217 ? -11.320 10.968 4.297 1.00 89.56 217 LEU A C 1
ATOM 1726 O O . LEU A 1 217 ? -12.289 11.326 4.963 1.00 89.56 217 LEU A O 1
ATOM 1730 N N . ARG A 1 218 ? -11.443 10.391 3.101 1.00 89.25 218 ARG A N 1
ATOM 1731 C CA . ARG A 1 218 ? -12.735 10.067 2.484 1.00 89.25 218 ARG A CA 1
ATOM 1732 C C . ARG A 1 218 ? -13.155 8.641 2.810 1.00 89.25 218 ARG A C 1
ATOM 1734 O O . ARG A 1 218 ? -14.278 8.416 3.243 1.00 89.25 218 ARG A O 1
ATOM 1741 N N . GLU A 1 219 ? -12.255 7.682 2.606 1.00 88.31 219 GLU A N 1
ATOM 1742 C CA . GLU A 1 219 ? -12.530 6.258 2.821 1.00 88.31 219 GLU A CA 1
ATOM 1743 C C . GLU A 1 219 ? -11.255 5.505 3.206 1.00 88.31 219 GLU A C 1
ATOM 1745 O O . GLU A 1 219 ? -10.149 5.898 2.830 1.00 88.31 219 GLU A O 1
ATOM 1750 N N . ALA A 1 220 ? -11.413 4.388 3.914 1.00 89.25 220 ALA A N 1
ATOM 1751 C CA . ALA A 1 220 ? -10.324 3.489 4.261 1.00 89.25 220 ALA A CA 1
ATOM 1752 C C . ALA A 1 220 ? -10.782 2.028 4.164 1.00 89.25 220 ALA A C 1
ATOM 1754 O O . ALA A 1 220 ? -11.876 1.679 4.611 1.00 89.25 220 ALA A O 1
ATOM 1755 N N . PHE A 1 221 ? -9.929 1.178 3.597 1.00 86.69 221 PHE A N 1
ATOM 1756 C CA . PHE A 1 221 ? -10.200 -0.239 3.387 1.00 86.69 221 PHE A CA 1
ATOM 1757 C C . PHE A 1 221 ? -8.971 -1.078 3.712 1.00 86.69 221 PHE A C 1
ATOM 1759 O O . PHE A 1 221 ? -7.878 -0.777 3.232 1.00 86.69 221 PHE A O 1
ATOM 1766 N N . LEU A 1 222 ? -9.151 -2.150 4.475 1.00 84.25 222 LEU A N 1
ATOM 1767 C CA . LEU A 1 222 ? -8.177 -3.238 4.492 1.00 84.25 222 LEU A CA 1
ATOM 1768 C C . LEU A 1 222 ? -8.396 -4.117 3.265 1.00 84.25 222 LEU A C 1
ATOM 1770 O O . LEU A 1 222 ? -9.537 -4.264 2.832 1.00 84.25 222 LEU A O 1
ATOM 1774 N N . TYR A 1 223 ? -7.312 -4.636 2.706 1.00 75.38 223 TYR A N 1
ATOM 1775 C CA . TYR A 1 223 ? -7.305 -5.627 1.632 1.00 75.38 223 TYR A CA 1
ATOM 1776 C C . TYR A 1 223 ? -6.169 -6.610 1.851 1.00 75.38 223 TYR A C 1
ATOM 1778 O O . TYR A 1 223 ? -5.320 -6.319 2.726 1.00 75.38 223 TYR A O 1
#

Secondary structure (DSSP, 8-state):
---S--EEEE----TT--HHHHHHHHTTS---EEEE--TTS-SPPPEEPTTS-EEEE----TTSPPPEEEEEE-SSEEEEEEE-TTSPEEEEEEEEE-------EE-EE-SPPEEETTEEEEEEEEEEEEEGGG--EEEEEEEE--SS-EEEEEEEEETTPPTTSPPEE---EEEPTT-SEEEEE--SS-TTT----EEEEEEEEEES-SSTTSEEEEEEEE-

Foldseek 3Di:
DPLDAAEAEDEDPPPDDDLVVVLVVCQPPQHQEYEYADAPDPDDFFDQDLNRHTYDHQYHPPPAQGWDWDWDDDSFKIKIFIGTNVRHTDPDIDIGTRPDDDDWFWWDQPDDWDDDDQKTKGKTFGPDWDKLLRFFWKKFFKAFDDPDWKKKWKFFDFPPDDPPDGGFIFDIDIDDNVDRMDITTGDSADPVPRDIGITTMMIMMIGRDDDPPRMDTDTMITD

Radius of gyration: 18.98 Å; chains: 1; bounding box: 45×47×53 Å

Sequence (223 aa):
NTNDFNVLVFGGANEYYNRTNLYEWMKDLPIDAVFNGDGSQKHNEPVVNAFGTPIFFVGTADDQPHPLLYVEYDPEILSLSLLDSAGTASDLHWIHTKREVEPIVFLGQTEDPILYDKRINIPLTLDAPIRSTDIHGLRIRFEANSSTQLTAYAFLEPVGRTQGEPGFRTRYSFLSNDEEMLSLATPQARPISGKAFDVQRVVLVISGYHEKGDFELREAFLY

pLDDT: mean 72.96, std 11.55, range [38.25, 91.5]